Protein 2Z10 (pdb70)

Solvent-accessible surface area: 9721 Å² total

Nearest PDB structures (foldseek):
  2z10-assembly1_A  TM=1.005E+00  e=3.668E-41  Thermus thermophilus HB27
  2z0z-assembly1_A-2  TM=1.003E+00  e=3.000E-39  Thermus thermophilus HB8
  8gxk-assembly2_C  TM=8.302E-01  e=3.271E-17  Pseudomonas jinjuensis
  8gxj-assembly1_A  TM=8.390E-01  e=1.131E-16  Pseudomonas aeruginosa PAO1
  8gxf-assembly2_C  TM=8.325E-01  e=3.247E-16  Pseudomonas flexibilis

Radius of gyration: 15.82 Å; Cα contacts (8 Å, |Δi|>4): 324; chains: 1; bounding box: 31×37×40 Å

B-factor: mean 29.78, std 8.39, range [17.53, 63.1]

Sequence (187 aa):
MWAFPERFEGRHVRLEPLALAHLPAFLRHYDPEVYRFLSRAPVAPTEEALRAHLEGLLGEPGRVNWAILFGKEVAGRISVIAPEPEHAKLELGTMLFKPFWGSPANKEAKLLLRHAFEVLRAERVQFKVDLRNERSQRALEALGAVREGVLRKNRRLPDGAFRDDVVYSVLKEEWPGVKARLEARLY

Foldseek 3Di:
DDDDDQWADDPFKIKHFDDLVQLVLCLVFDDVVLPVWPAQGQPDSDSVSSSVVSVVQVPDPPKTKIFIGGPPGRFWMKIWAPQDLVQLETEIEITGGPVCVPPLRVLVVVSVVCCSCVPSVRFKYKYKTWPPCPVVVVVVVLLVWAFPAKAPQPDAHPVGDGTIITMTMAGSVRVVVSVVSSVVVPD

Structure (mmCIF, N/CA/C/O backbone):
data_2Z10
#
_entry.id   2Z10
#
_cell.length_a   71.401
_cell.length_b   71.401
_cell.length_c   99.255
_cell.angle_alpha   90.00
_cell.angle_beta   90.00
_cell.angle_gamma   120.00
#
_symmetry.space_group_name_H-M   'P 32 2 1'
#
loop_
_entity.id
_entity.type
_entity.pdbx_description
1 polymer 'Ribosomal-protein-alanine acetyltransferase'
2 water water
#
loop_
_atom_site.group_PDB
_atom_site.id
_atom_site.type_symbol
_atom_site.label_atom_id
_atom_site.label_alt_id
_atom_site.label_comp_id
_atom_site.label_asym_id
_atom_site.label_entity_id
_atom_site.label_seq_id
_atom_site.pdbx_PDB_ins_code
_atom_site.Cartn_x
_atom_site.Cartn_y
_atom_site.Cartn_z
_atom_site.occupancy
_atom_site.B_iso_or_equiv
_atom_site.auth_seq_id
_atom_site.auth_comp_id
_atom_site.auth_asym_id
_atom_site.auth_atom_id
_atom_site.pdbx_PDB_model_num
ATOM 1 N N . MET A 1 1 ? 0.320 54.326 29.832 1.00 28.45 1 MET A N 1
ATOM 2 C CA . MET A 1 1 ? -0.219 53.559 28.674 1.00 30.56 1 MET A CA 1
ATOM 3 C C . MET A 1 1 ? -0.978 52.297 29.145 1.00 28.99 1 MET A C 1
ATOM 4 O O . MET A 1 1 ? -0.677 51.724 30.213 1.00 26.86 1 MET A O 1
ATOM 9 N N . TRP A 1 2 ? -1.998 51.888 28.397 1.00 24.24 2 TRP A N 1
ATOM 10 C CA . TRP A 1 2 ? -2.690 50.654 28.744 1.00 24.91 2 TRP A CA 1
ATOM 11 C C . TRP A 1 2 ? -1.949 49.457 28.166 1.00 26.25 2 TRP A C 1
ATOM 12 O O . TRP A 1 2 ? -1.408 49.529 27.057 1.00 27.68 2 TRP A O 1
ATOM 23 N N . ALA A 1 3 ? -1.903 48.365 28.917 1.00 24.78 3 ALA A N 1
ATOM 24 C CA . ALA A 1 3 ? -1.286 47.146 28.419 1.00 24.98 3 ALA A CA 1
ATOM 25 C C . ALA A 1 3 ? -2.394 46.166 28.095 1.00 26.49 3 ALA A C 1
ATOM 26 O O . ALA A 1 3 ? -3.335 45.994 28.884 1.00 26.58 3 ALA A O 1
ATOM 28 N N . PHE A 1 4 ? -2.283 45.517 26.937 1.00 23.64 4 PHE A N 1
ATOM 29 C CA . PHE A 1 4 ? -3.252 44.502 26.538 1.00 23.79 4 PHE A CA 1
ATOM 30 C C . PHE A 1 4 ? -2.529 43.146 26.425 1.00 22.45 4 PHE A C 1
ATOM 31 O O . PHE A 1 4 ? -1.295 43.091 26.314 1.00 25.41 4 PHE A O 1
ATOM 39 N N . PRO A 1 5 ? -3.275 42.042 26.492 1.00 23.64 5 PRO A N 1
ATOM 40 C CA . PRO A 1 5 ? -2.649 40.725 26.361 1.00 24.29 5 PRO A CA 1
ATOM 41 C C . PRO A 1 5 ? -2.212 40.541 24.889 1.00 25.57 5 PRO A C 1
ATOM 42 O O . PRO A 1 5 ? -2.848 41.088 23.956 1.00 25.66 5 PRO A O 1
ATOM 46 N N . GLU A 1 6 ? -1.134 39.797 24.682 1.00 25.04 6 GLU A N 1
ATOM 47 C CA . GLU A 1 6 ? -0.730 39.492 23.298 1.00 25.52 6 GLU A CA 1
ATOM 48 C C . GLU A 1 6 ? -1.716 38.451 22.808 1.00 24.87 6 GLU A C 1
ATOM 49 O O . GLU A 1 6 ? -2.125 38.453 21.646 1.00 24.96 6 GLU A O 1
ATOM 55 N N . ARG A 1 7 ? -2.121 37.550 23.686 1.00 24.15 7 ARG A N 1
ATOM 56 C CA . ARG A 1 7 ? -3.036 36.506 23.262 1.00 24.91 7 ARG A CA 1
ATOM 57 C C . ARG A 1 7 ? -4.300 36.370 24.100 1.00 24.60 7 ARG A C 1
ATOM 58 O O . ARG A 1 7 ? -4.290 36.635 25.306 1.00 25.97 7 ARG A O 1
ATOM 66 N N . PHE A 1 8 ? -5.397 35.981 23.458 1.00 23.57 8 PHE A N 1
ATOM 67 C CA . PHE A 1 8 ? -6.645 35.719 24.148 1.00 25.51 8 PHE A CA 1
ATOM 68 C C . PHE A 1 8 ? -7.101 34.320 23.712 1.00 27.93 8 PHE A C 1
ATOM 69 O O . PHE A 1 8 ? -6.896 33.920 22.569 1.00 26.47 8 PHE A O 1
ATOM 77 N N . GLU A 1 9 ? -7.738 33.595 24.618 1.00 28.81 9 GLU A N 1
ATOM 78 C CA . GLU A 1 9 ? -8.259 32.277 24.290 1.00 31.91 9 GLU A CA 1
ATOM 79 C C . GLU A 1 9 ? -9.769 32.295 24.553 1.00 31.59 9 GLU A C 1
ATOM 80 O O . GLU A 1 9 ? -10.202 32.594 25.671 1.00 31.53 9 GLU A O 1
ATOM 86 N N . GLY A 1 10 ? -10.568 32.033 23.521 1.00 30.06 10 GLY A N 1
ATOM 87 C CA . GLY A 1 10 ? -12.008 31.992 23.671 1.00 30.27 10 GLY A CA 1
ATOM 88 C C . GLY A 1 10 ? -12.478 30.567 23.433 1.00 31.29 10 GLY A C 1
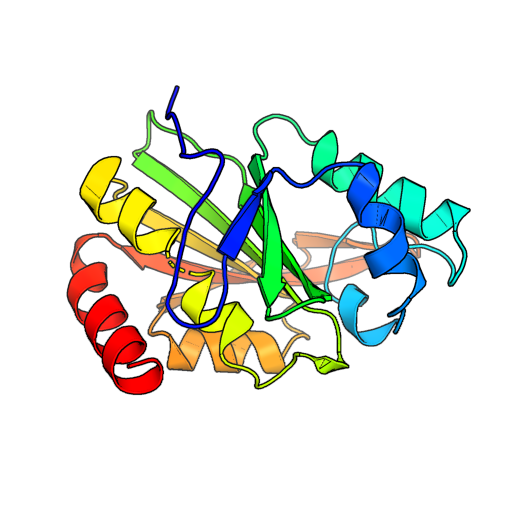ATOM 89 O O . GLY A 1 10 ? -11.650 29.660 23.282 1.00 30.16 10 GLY A O 1
ATOM 90 N N . ARG A 1 11 ? -13.783 30.343 23.390 1.00 31.55 11 ARG A N 1
ATOM 91 C CA . ARG A 1 11 ? -14.274 28.983 23.137 1.00 34.65 11 ARG A CA 1
ATOM 92 C C . ARG A 1 11 ? -14.254 28.679 21.637 1.00 34.76 11 ARG A C 1
ATOM 93 O O . ARG A 1 11 ? -14.032 27.537 21.218 1.00 34.68 11 ARG A O 1
ATOM 101 N N . HIS A 1 12 ? -14.445 29.709 20.820 1.00 32.51 12 HIS A N 1
ATOM 102 C CA . HIS A 1 12 ? -14.490 29.526 19.382 1.00 30.98 12 HIS A CA 1
ATOM 103 C C . HIS A 1 12 ? -13.239 30.049 18.673 1.00 30.99 12 HIS A C 1
ATOM 104 O O . HIS A 1 12 ? -12.833 29.510 17.636 1.00 30.74 12 HIS A O 1
ATOM 111 N N . VAL A 1 13 ? -12.649 31.115 19.203 1.00 28.19 13 VAL A N 1
ATOM 112 C CA . VAL A 1 13 ? -11.468 31.682 18.556 1.00 28.35 13 VAL A CA 1
ATOM 113 C C . VAL A 1 13 ? -10.346 31.930 19.532 1.00 28.12 13 VAL A C 1
ATOM 114 O O . VAL A 1 13 ? -10.529 31.866 20.747 1.00 28.58 13 VAL A O 1
ATOM 118 N N . ARG A 1 14 ? -9.160 32.180 18.995 1.00 27.06 14 ARG A N 1
ATOM 119 C CA . ARG A 1 14 ? -8.065 32.610 19.831 1.00 27.48 14 ARG A CA 1
ATOM 120 C C . ARG A 1 14 ? -7.498 33.831 19.096 1.00 26.84 14 ARG A C 1
ATOM 121 O O . ARG A 1 14 ? -7.619 33.951 17.861 1.00 26.09 14 ARG A O 1
ATOM 129 N N . LEU A 1 15 ? -6.946 34.763 19.860 1.00 24.22 15 LEU A N 1
ATOM 130 C CA . LEU A 1 15 ? -6.362 35.962 19.290 1.00 22.09 15 LEU A CA 1
ATOM 131 C C . LEU A 1 15 ? -4.854 35.956 19.531 1.00 22.85 15 LEU A C 1
ATOM 132 O O . LEU A 1 15 ? -4.391 35.513 20.581 1.00 22.76 15 LEU A O 1
ATOM 137 N N . GLU A 1 16 ? -4.090 36.447 18.554 1.00 22.83 16 GLU A N 1
ATOM 138 C CA . GLU A 1 16 ? -2.654 36.551 18.725 1.00 23.84 16 GLU A CA 1
ATOM 139 C C . GLU A 1 16 ? -2.277 37.863 18.004 1.00 22.53 16 GLU A C 1
ATOM 140 O O . GLU A 1 16 ? -3.032 38.363 17.155 1.00 23.07 16 GLU A O 1
ATOM 146 N N . PRO A 1 17 ? -1.123 38.464 18.334 1.00 22.09 17 PRO A N 1
ATOM 147 C CA . PRO A 1 17 ? -0.753 39.720 17.673 1.00 22.58 17 PRO A CA 1
ATOM 148 C C . PRO A 1 17 ? -0.705 39.641 16.163 1.00 22.47 17 PRO A C 1
ATOM 149 O O . PRO A 1 17 ? -0.105 38.703 15.611 1.00 23.16 17 PRO A O 1
ATOM 153 N N . LEU A 1 18 ? -1.333 40.594 15.498 1.00 21.27 18 LEU A N 1
ATOM 154 C CA . LEU A 1 18 ? -1.334 40.595 14.040 1.00 21.86 18 LEU A CA 1
ATOM 155 C C . LEU A 1 18 ? 0.095 40.892 13.581 1.00 22.32 18 LEU A C 1
ATOM 156 O O . LEU A 1 18 ? 0.808 41.755 14.186 1.00 21.53 18 LEU A O 1
ATOM 161 N N . ALA A 1 19 ? 0.508 40.220 12.503 1.00 22.44 19 ALA A N 1
ATOM 162 C CA . ALA A 1 19 ? 1.873 40.398 12.014 1.00 24.11 19 ALA A CA 1
ATOM 163 C C . ALA A 1 19 ? 1.963 40.171 10.527 1.00 25.41 19 ALA A C 1
ATOM 164 O O . ALA A 1 19 ? 1.006 39.712 9.916 1.00 23.19 19 ALA A O 1
ATOM 166 N N . LEU A 1 20 ? 3.116 40.505 9.950 1.00 26.43 20 LEU A N 1
ATOM 167 C CA . LEU A 1 20 ? 3.287 40.284 8.511 1.00 28.43 20 LEU A CA 1
ATOM 168 C C . LEU A 1 20 ? 3.135 38.824 8.181 1.00 28.07 20 LEU A C 1
ATOM 169 O O . LEU A 1 20 ? 2.756 38.465 7.053 1.00 29.38 20 LEU A O 1
ATOM 174 N N . ALA A 1 21 ? 3.421 37.961 9.146 1.00 27.88 21 ALA A N 1
ATOM 175 C CA . ALA A 1 21 ? 3.296 36.524 8.927 1.00 28.31 21 ALA A CA 1
ATOM 176 C C . ALA A 1 21 ? 1.874 36.112 8.617 1.00 28.09 21 ALA A C 1
ATOM 177 O O . ALA A 1 21 ? 1.628 34.981 8.176 1.00 27.03 21 ALA A O 1
ATOM 179 N N . HIS A 1 22 ? 0.924 37.003 8.897 1.00 26.17 22 HIS A N 1
ATOM 180 C CA . HIS A 1 22 ? -0.470 36.692 8.628 1.00 23.87 22 HIS A CA 1
ATOM 181 C C . HIS A 1 22 ? -0.894 37.044 7.216 1.00 23.94 22 HIS A C 1
ATOM 182 O O . HIS A 1 22 ? -2.016 36.719 6.811 1.00 22.68 22 HIS A O 1
ATOM 189 N N . LEU A 1 23 ? -0.019 37.701 6.468 1.00 22.84 23 LEU A N 1
ATOM 190 C CA . LEU A 1 23 ? -0.396 38.088 5.118 1.00 23.98 23 LEU A CA 1
ATOM 191 C C . LEU A 1 23 ? -1.004 36.972 4.245 1.00 23.48 23 LEU A C 1
ATOM 192 O O . LEU A 1 23 ? -1.965 37.200 3.521 1.00 22.28 23 LEU A O 1
ATOM 197 N N . PRO A 1 24 ? -0.447 35.752 4.294 1.00 24.31 24 PRO A N 1
ATOM 198 C CA . PRO A 1 24 ? -1.024 34.694 3.451 1.00 25.03 24 PRO A CA 1
ATOM 199 C C . PRO A 1 24 ? -2.520 34.517 3.621 1.00 24.74 24 PRO A C 1
ATOM 200 O O . PRO A 1 24 ? -3.231 34.174 2.678 1.00 23.83 24 PRO A O 1
ATOM 204 N N . ALA A 1 25 ? -3.009 34.674 4.859 1.00 24.15 25 ALA A N 1
ATOM 205 C CA . ALA A 1 25 ? -4.435 34.540 5.090 1.00 22.87 25 ALA A CA 1
ATOM 206 C C . ALA A 1 25 ? -5.191 35.620 4.321 1.00 22.76 25 ALA A C 1
ATOM 207 O O . ALA A 1 25 ? -6.302 35.386 3.812 1.00 24.74 25 ALA A O 1
ATOM 209 N N . PHE A 1 26 ? -4.612 36.821 4.260 1.00 21.48 26 PHE A N 1
ATOM 210 C CA . PHE A 1 26 ? -5.256 37.896 3.522 1.00 22.39 26 PHE A CA 1
ATOM 211 C C . PHE A 1 26 ? -5.240 37.597 2.021 1.00 23.56 26 PHE A C 1
ATOM 212 O O . PHE A 1 26 ? -6.163 37.941 1.307 1.00 23.52 26 PHE A O 1
ATOM 220 N N . LEU A 1 27 ? -4.180 36.957 1.555 1.00 23.73 27 LEU A N 1
ATOM 221 C CA . LEU A 1 27 ? -4.091 36.648 0.112 1.00 23.73 27 LEU A CA 1
ATOM 222 C C . LEU A 1 27 ? -4.998 35.464 -0.242 1.00 23.49 27 LEU A C 1
ATOM 223 O O . LEU A 1 27 ? -5.464 35.326 -1.382 1.00 24.48 27 LEU A O 1
ATOM 228 N N . ARG A 1 28 ? -5.274 34.598 0.731 1.00 22.36 28 ARG A N 1
ATOM 229 C CA . ARG A 1 28 ? -6.102 33.440 0.450 1.00 24.23 28 ARG A CA 1
ATOM 230 C C . ARG A 1 28 ? -7.593 33.733 0.421 1.00 25.20 28 ARG A C 1
ATOM 231 O O . ARG A 1 28 ? -8.375 32.979 -0.148 1.00 25.56 28 ARG A O 1
ATOM 239 N N . HIS A 1 29 ? -7.996 34.830 1.047 1.00 25.31 29 HIS A N 1
ATOM 240 C CA . HIS A 1 29 ? -9.402 35.167 1.089 1.00 26.47 29 HIS A CA 1
ATOM 241 C C . HIS A 1 29 ? -9.673 36.596 0.709 1.00 26.33 29 HIS A C 1
ATOM 242 O O . HIS A 1 29 ? -10.144 37.375 1.541 1.00 25.00 29 HIS A O 1
ATOM 249 N N . TYR A 1 30 ? -9.390 36.952 -0.538 1.00 26.16 30 TYR A N 1
ATOM 250 C CA . TYR A 1 30 ? -9.647 38.309 -0.957 1.00 27.73 30 TYR A CA 1
ATOM 251 C C . TYR A 1 30 ? -11.016 38.460 -1.581 1.00 27.92 30 TYR A C 1
ATOM 252 O O . TYR A 1 30 ? -11.403 37.682 -2.445 1.00 27.62 30 TYR A O 1
ATOM 261 N N . ASP A 1 31 ? -11.763 39.467 -1.146 1.00 27.45 31 ASP A N 1
ATOM 262 C CA . ASP A 1 31 ? -13.086 39.732 -1.697 1.00 27.15 31 ASP A CA 1
ATOM 263 C C . ASP A 1 31 ? -13.227 41.218 -1.466 1.00 28.38 31 ASP A C 1
ATOM 264 O O . ASP A 1 31 ? -13.148 41.674 -0.331 1.00 26.53 31 ASP A O 1
ATOM 269 N N . PRO A 1 32 ? -13.398 42.006 -2.526 1.00 28.67 32 PRO A N 1
ATOM 270 C CA . PRO A 1 32 ? -13.521 43.451 -2.329 1.00 29.11 32 PRO A CA 1
ATOM 271 C C . PRO A 1 32 ? -14.618 43.907 -1.371 1.00 29.51 32 PRO A C 1
ATOM 272 O O . PRO A 1 32 ? -14.499 44.962 -0.759 1.00 28.17 32 PRO A O 1
ATOM 276 N N . GLU A 1 33 ? -15.660 43.112 -1.218 1.00 28.83 33 GLU A N 1
ATOM 277 C CA . GLU A 1 33 ? -16.742 43.519 -0.336 1.00 30.98 33 GLU A CA 1
ATOM 278 C C . GLU A 1 33 ? -16.287 43.624 1.112 1.00 30.20 33 GLU A C 1
ATOM 279 O O . GLU A 1 33 ? -16.806 44.413 1.909 1.00 29.24 33 GLU A O 1
ATOM 285 N N . VAL A 1 34 ? -15.313 42.798 1.454 1.00 27.63 34 VAL A N 1
ATOM 286 C CA . VAL A 1 34 ? -14.762 42.762 2.796 1.00 26.15 34 VAL A CA 1
ATOM 287 C C . VAL A 1 34 ? -14.058 44.086 3.159 1.00 25.66 34 VAL A C 1
ATOM 288 O O . VAL A 1 34 ? -14.060 44.514 4.334 1.00 23.48 34 VAL A O 1
ATOM 292 N N . TYR A 1 35 ? -13.506 44.773 2.160 1.00 23.95 35 TYR A N 1
ATOM 293 C CA . TYR A 1 35 ? -12.770 46.011 2.419 1.00 25.03 35 TYR A CA 1
ATOM 294 C C . TYR A 1 35 ? -13.460 47.284 1.950 1.00 25.35 35 TYR A C 1
ATOM 295 O O . TYR A 1 35 ? -12.983 48.350 2.234 1.00 26.94 35 TYR A O 1
ATOM 304 N N . ARG A 1 36 ? -14.577 47.164 1.260 1.00 27.46 36 ARG A N 1
ATOM 305 C CA . ARG A 1 36 ? -15.210 48.349 0.671 1.00 30.12 36 ARG A CA 1
ATOM 306 C C . ARG A 1 36 ? -15.609 49.466 1.609 1.00 30.13 36 ARG A C 1
ATOM 307 O O . ARG A 1 36 ? -15.699 50.610 1.182 1.00 30.51 36 ARG A O 1
ATOM 315 N N . PHE A 1 37 ? -15.841 49.138 2.872 1.00 29.49 37 PHE A N 1
ATOM 316 C CA . PHE A 1 37 ? -16.250 50.131 3.863 1.00 30.14 37 PHE A CA 1
ATOM 317 C C . PHE A 1 37 ? -15.147 50.415 4.842 1.00 32.68 37 PHE A C 1
ATOM 318 O O . PHE A 1 37 ? -15.411 50.882 5.955 1.00 33.36 37 PHE A O 1
ATOM 326 N N . LEU A 1 38 ? -13.916 50.133 4.435 1.00 32.13 38 LEU A N 1
ATOM 327 C CA . LEU A 1 38 ? -12.777 50.413 5.286 1.00 36.04 38 LEU A CA 1
ATOM 328 C C . LEU A 1 38 ? -11.887 51.399 4.571 1.00 36.17 38 LEU A C 1
ATOM 329 O O . LEU A 1 38 ? -11.820 51.455 3.336 1.00 36.75 38 LEU A O 1
ATOM 334 N N . SER A 1 39 ? -11.191 52.190 5.363 1.00 38.27 39 SER A N 1
ATOM 335 C CA . SER A 1 39 ? -10.310 53.182 4.792 1.00 39.07 39 SER A CA 1
ATOM 336 C C . SER A 1 39 ? -9.074 52.429 4.328 1.00 37.53 39 SER A C 1
ATOM 337 O O . SER A 1 39 ? -8.791 51.309 4.792 1.00 37.41 39 SER A O 1
ATOM 340 N N . ARG A 1 40 ? -8.358 53.036 3.396 1.00 34.49 40 ARG A N 1
ATOM 341 C CA . ARG A 1 40 ? -7.146 52.443 2.877 1.00 34.48 40 ARG A CA 1
ATOM 342 C C . ARG A 1 40 ? -7.350 51.013 2.441 1.00 31.83 40 ARG A C 1
ATOM 343 O O . ARG A 1 40 ? -6.543 50.143 2.742 1.00 30.90 40 ARG A O 1
ATOM 351 N N . ALA A 1 41 ? -8.429 50.775 1.717 1.00 30.78 41 ALA A N 1
ATOM 352 C CA . ALA A 1 41 ? -8.710 49.449 1.228 1.00 29.79 41 ALA A CA 1
ATOM 353 C C . ALA A 1 41 ? -7.653 49.057 0.221 1.00 30.97 41 ALA A C 1
ATOM 354 O O . ALA A 1 41 ? -7.076 49.913 -0.451 1.00 29.48 41 ALA A O 1
ATOM 356 N N . PRO A 1 42 ? -7.381 47.749 0.102 1.00 30.04 42 PRO A N 1
ATOM 357 C CA . PRO A 1 42 ? -6.384 47.278 -0.866 1.00 30.69 42 PRO A CA 1
ATOM 358 C C . PRO A 1 42 ? -6.822 47.862 -2.199 1.00 31.29 42 PRO A C 1
ATOM 359 O O . PRO A 1 42 ? -7.986 47.752 -2.576 1.00 31.29 42 PRO A O 1
ATOM 363 N N . VAL A 1 43 ? -5.893 48.478 -2.913 1.00 33.72 43 VAL A N 1
ATOM 364 C CA . VAL A 1 43 ? -6.218 49.105 -4.184 1.00 34.53 43 VAL A CA 1
ATOM 365 C C . VAL A 1 43 ? -6.353 48.134 -5.357 1.00 35.23 43 VAL A C 1
ATOM 366 O O . VAL A 1 43 ? -6.782 48.534 -6.446 1.00 35.13 43 VAL A O 1
ATOM 370 N N . ALA A 1 44 ? -5.999 46.872 -5.141 1.00 34.07 44 ALA A N 1
ATOM 371 C CA . ALA A 1 44 ? -6.067 45.861 -6.197 1.00 33.47 44 ALA A CA 1
ATOM 372 C C . ALA A 1 44 ? -6.050 44.473 -5.559 1.00 32.95 44 ALA A C 1
ATOM 373 O O . ALA A 1 44 ? -5.561 44.315 -4.436 1.00 32.56 44 ALA A O 1
ATOM 375 N N . PRO A 1 45 ? -6.568 43.450 -6.256 1.00 32.13 45 PRO A N 1
ATOM 376 C CA . PRO A 1 45 ? -6.605 42.071 -5.735 1.00 32.18 45 PRO A CA 1
ATOM 377 C C . PRO A 1 45 ? -5.238 41.389 -5.883 1.00 30.53 45 PRO A C 1
ATOM 378 O O . PRO A 1 45 ? -5.121 40.275 -6.405 1.00 31.04 45 PRO A O 1
ATOM 382 N N . THR A 1 46 ? -4.211 42.040 -5.355 1.00 28.26 46 THR A N 1
ATOM 383 C CA . THR A 1 46 ? -2.844 41.592 -5.507 1.00 26.19 46 THR A CA 1
ATOM 384 C C . THR A 1 46 ? -2.098 41.505 -4.204 1.00 26.43 46 THR A C 1
ATOM 385 O O . THR A 1 46 ? -2.505 42.110 -3.213 1.00 26.00 46 THR A O 1
ATOM 389 N N . GLU A 1 47 ? -0.997 40.774 -4.197 1.00 25.08 47 GLU A N 1
ATOM 390 C CA . GLU A 1 47 ? -0.230 40.672 -2.972 1.00 25.83 47 GLU A CA 1
ATOM 391 C C . GLU A 1 47 ? 0.311 42.031 -2.559 1.00 26.20 47 GLU A C 1
ATOM 392 O O . GLU A 1 47 ? 0.330 42.383 -1.375 1.00 24.48 47 GLU A O 1
ATOM 398 N N . GLU A 1 48 ? 0.762 42.812 -3.541 1.00 25.24 48 GLU A N 1
ATOM 399 C CA . GLU A 1 48 ? 1.315 44.106 -3.179 1.00 25.49 48 GLU A CA 1
ATOM 400 C C . GLU A 1 48 ? 0.303 45.010 -2.494 1.00 25.31 48 GLU A C 1
ATOM 401 O O . GLU A 1 48 ? 0.639 45.676 -1.495 1.00 27.12 48 GLU A O 1
ATOM 407 N N . ALA A 1 49 ? -0.917 45.031 -3.017 1.00 24.83 49 ALA A N 1
ATOM 408 C CA . ALA A 1 49 ? -1.967 45.893 -2.483 1.00 25.81 49 ALA A CA 1
ATOM 409 C C . ALA A 1 49 ? -2.400 45.427 -1.100 1.00 25.84 49 ALA A C 1
ATOM 410 O O . ALA A 1 49 ? -2.654 46.249 -0.213 1.00 25.01 49 ALA A O 1
ATOM 412 N N . LEU A 1 50 ? -2.471 44.117 -0.914 1.00 25.07 50 LEU A N 1
ATOM 413 C CA . LEU A 1 50 ? -2.866 43.569 0.386 1.00 24.78 50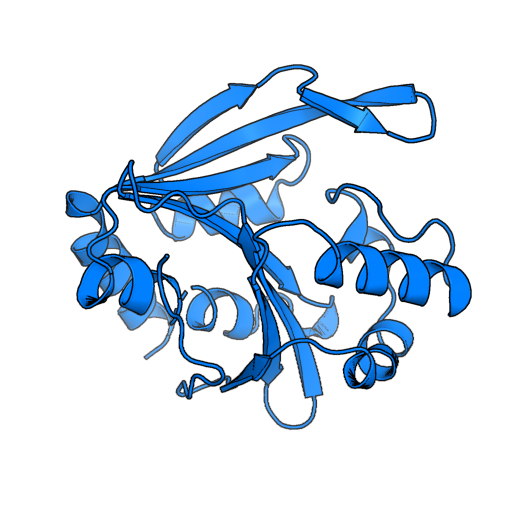 LEU A CA 1
ATOM 414 C C . LEU A 1 50 ? -1.730 43.767 1.383 1.00 26.73 50 LEU A C 1
ATOM 415 O O . LEU A 1 50 ? -1.978 44.083 2.555 1.00 25.28 50 LEU A O 1
ATOM 420 N N . ARG A 1 51 ? -0.483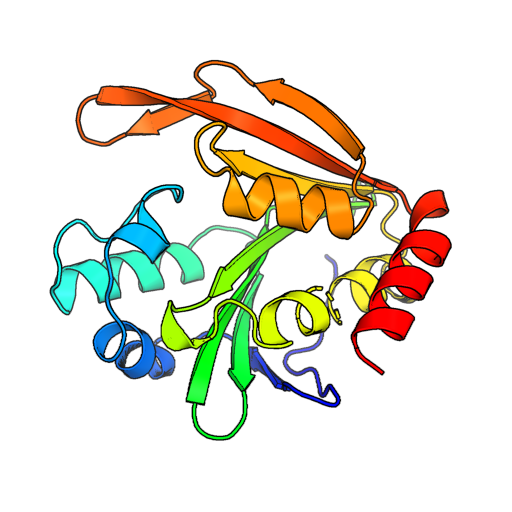 43.602 0.946 1.00 25.41 51 ARG A N 1
ATOM 421 C CA . ARG A 1 51 ? 0.644 43.841 1.855 1.00 26.92 51 ARG A CA 1
ATOM 422 C C . ARG A 1 51 ? 0.571 45.310 2.349 1.00 26.94 51 ARG A C 1
ATOM 423 O O . ARG A 1 51 ? 0.719 45.607 3.564 1.00 26.82 51 ARG A O 1
ATOM 431 N N . ALA A 1 52 ? 0.328 46.232 1.417 1.00 27.07 52 ALA A N 1
ATOM 432 C CA . ALA A 1 52 ? 0.262 47.654 1.788 1.00 27.84 52 ALA A CA 1
ATOM 433 C C . ALA A 1 52 ? -0.844 47.868 2.824 1.00 27.49 52 ALA A C 1
ATOM 434 O O . ALA A 1 52 ? -0.637 48.568 3.814 1.00 27.08 52 ALA A O 1
ATOM 436 N N . HIS A 1 53 ? -2.003 47.273 2.589 1.00 24.23 53 HIS A N 1
ATOM 437 C CA . HIS A 1 53 ? -3.102 47.402 3.554 1.00 26.00 53 HIS A CA 1
ATOM 438 C C . HIS A 1 53 ? -2.698 46.872 4.923 1.00 25.30 53 HIS A C 1
ATOM 439 O O . HIS A 1 53 ? -2.898 47.553 5.945 1.00 25.88 53 HIS A O 1
ATOM 446 N N . LEU A 1 54 ? -2.126 45.671 4.975 1.00 25.47 54 LEU A N 1
ATOM 447 C CA . LEU A 1 54 ? -1.724 45.096 6.272 1.00 24.89 54 LEU A CA 1
ATOM 448 C C . LEU A 1 54 ? -0.624 45.947 6.918 1.00 26.92 54 LEU A C 1
ATOM 449 O O . LEU A 1 54 ? -0.655 46.194 8.120 1.00 25.96 54 LEU A O 1
ATOM 454 N N . GLU A 1 55 ? 0.363 46.391 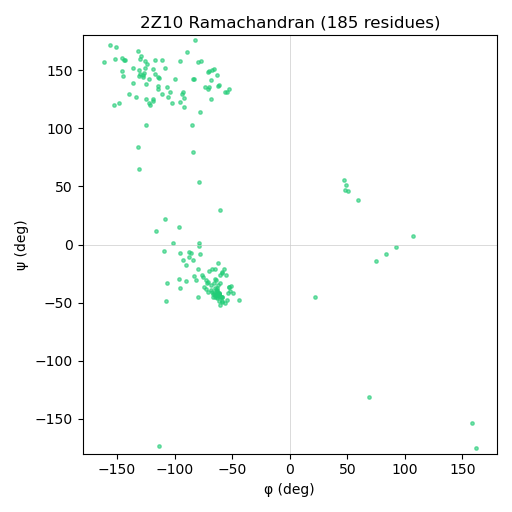6.140 1.00 24.95 55 GLU A N 1
ATOM 455 C CA . GLU A 1 55 ? 1.401 47.242 6.735 1.00 28.22 55 GLU A CA 1
ATOM 456 C C . GLU A 1 55 ? 0.770 48.525 7.308 1.00 27.73 55 GLU A C 1
ATOM 457 O O . GLU A 1 55 ? 1.240 49.055 8.326 1.00 27.95 55 GLU A O 1
ATOM 463 N N . GLY A 1 56 ? -0.288 49.003 6.656 1.00 26.58 56 GLY A N 1
ATOM 464 C CA . GLY A 1 56 ? -0.970 50.195 7.127 1.00 26.56 56 GLY A CA 1
ATOM 465 C C . GLY A 1 56 ? -1.577 49.939 8.504 1.00 27.09 56 GLY A C 1
ATOM 466 O O . GLY A 1 56 ? -1.476 50.766 9.419 1.00 25.40 56 GLY A O 1
ATOM 467 N N . LEU A 1 57 ? -2.220 48.791 8.661 1.00 24.78 57 LEU A N 1
ATOM 468 C CA . LEU A 1 57 ? -2.803 48.484 9.964 1.00 24.33 57 LEU A CA 1
ATOM 469 C C . LEU A 1 57 ? -1.730 48.426 11.044 1.00 25.83 57 LEU A C 1
ATOM 470 O O . LEU A 1 57 ? -1.905 48.958 12.146 1.00 24.26 57 LEU A O 1
ATOM 475 N N . LEU A 1 58 ? -0.623 47.755 10.739 1.00 24.32 58 LEU A N 1
ATOM 476 C CA . LEU A 1 58 ? 0.430 47.589 11.726 1.00 26.63 58 LEU A CA 1
ATOM 477 C C . LEU A 1 58 ? 1.179 48.872 12.042 1.00 28.05 58 LEU A C 1
ATOM 478 O O . LEU A 1 58 ? 1.777 48.985 13.116 1.00 29.34 58 LEU A O 1
ATOM 483 N N . GLY A 1 59 ? 1.143 49.824 11.127 1.00 28.42 59 GLY A N 1
ATOM 484 C CA . GLY A 1 59 ? 1.889 51.055 11.329 1.00 29.63 59 GLY A CA 1
ATOM 485 C C . GLY A 1 59 ? 1.179 52.252 11.915 1.00 29.73 59 GLY A C 1
ATOM 486 O O . GLY A 1 59 ? 1.816 53.258 12.221 1.00 29.17 59 GLY A O 1
ATOM 487 N N . GLU A 1 60 ? -0.129 52.163 12.085 1.00 27.38 60 GLU A N 1
ATOM 488 C CA . GLU A 1 60 ? -0.889 53.277 12.612 1.00 28.13 60 GLU A CA 1
ATOM 489 C C . GLU A 1 60 ? -0.506 53.483 14.073 1.00 27.83 60 GLU A C 1
ATOM 490 O O . GLU A 1 60 ? -0.576 52.571 14.902 1.00 26.16 60 GLU A O 1
ATOM 496 N N . PRO A 1 61 ? -0.080 54.703 14.408 1.00 28.81 61 PRO A N 1
ATOM 497 C CA . PRO A 1 61 ? 0.326 55.032 15.771 1.00 28.34 61 PRO A CA 1
ATOM 498 C C . PRO A 1 61 ? -0.747 54.672 16.781 1.00 25.85 61 PRO A C 1
ATOM 499 O O . PRO A 1 61 ? -1.920 54.998 16.581 1.00 26.97 61 PRO A O 1
ATOM 503 N N . GLY A 1 62 ? -0.311 54.039 17.855 1.00 26.46 62 GLY A N 1
ATOM 504 C CA . GLY A 1 62 ? -1.214 53.662 18.928 1.00 26.28 62 GLY A CA 1
ATOM 505 C C . GLY A 1 62 ? -2.126 52.469 18.660 1.00 26.08 62 GLY A C 1
ATOM 506 O O . GLY A 1 62 ? -2.715 51.927 19.599 1.00 25.47 62 GLY A O 1
ATOM 507 N N . ARG A 1 63 ? -2.238 52.046 17.407 1.00 23.94 63 ARG A N 1
ATOM 508 C CA . ARG A 1 63 ? -3.133 50.911 17.092 1.00 22.40 63 ARG A CA 1
ATOM 509 C C . ARG A 1 63 ? -2.571 49.549 17.551 1.00 23.85 63 ARG A C 1
ATOM 510 O O . ARG A 1 63 ? -1.379 49.271 17.403 1.00 24.89 63 ARG A O 1
ATOM 518 N N . VAL A 1 64 ? -3.411 48.716 18.162 1.00 20.62 64 VAL A N 1
ATOM 519 C CA . VAL A 1 64 ? -2.991 47.402 18.610 1.00 20.47 64 VAL A CA 1
ATOM 520 C C . VAL A 1 64 ? -3.879 46.437 17.823 1.00 21.18 64 VAL A C 1
ATOM 521 O O . VAL A 1 64 ? -5.105 46.556 17.866 1.00 20.12 64 VAL A O 1
ATOM 525 N N . ASN A 1 65 ? -3.259 45.492 17.117 1.00 21.26 65 ASN A N 1
ATOM 526 C CA . ASN A 1 65 ? -4.021 44.578 16.245 1.00 20.72 65 ASN A CA 1
ATOM 527 C C . ASN A 1 65 ? -3.821 43.113 16.583 1.00 21.09 65 ASN A C 1
ATOM 528 O O . ASN A 1 65 ? -2.708 42.684 16.951 1.00 20.47 65 ASN A O 1
ATOM 533 N N . TRP A 1 66 ? -4.889 42.339 16.473 1.00 18.85 66 TRP A N 1
ATOM 534 C CA . TRP A 1 66 ? -4.759 40.901 16.687 1.00 19.27 66 TRP A CA 1
ATOM 535 C C . TRP A 1 66 ? -5.356 40.162 15.504 1.00 18.99 66 TRP A C 1
ATOM 536 O O . TRP A 1 66 ? -6.374 40.576 14.917 1.00 20.82 66 TRP A O 1
ATOM 547 N N . ALA A 1 67 ? -4.734 39.051 15.167 1.00 18.31 67 ALA A N 1
ATOM 548 C CA . ALA A 1 67 ? -5.339 38.147 14.186 1.00 19.42 67 ALA A CA 1
ATOM 549 C C . ALA A 1 67 ? -6.325 37.293 14.987 1.00 20.17 67 ALA A C 1
ATOM 550 O O . ALA A 1 67 ? -6.055 36.928 16.122 1.00 21.17 67 ALA A O 1
ATOM 552 N N . ILE A 1 68 ? -7.470 36.983 14.384 1.00 21.07 68 ILE A N 1
ATOM 553 C CA . ILE A 1 68 ? -8.512 36.151 14.993 1.00 20.64 68 ILE A CA 1
ATOM 554 C C . ILE A 1 68 ? -8.332 34.789 14.333 1.00 23.26 68 ILE A C 1
ATOM 555 O O . ILE A 1 68 ? -8.407 34.680 13.102 1.00 21.77 68 ILE A O 1
ATOM 560 N N . LEU A 1 69 ? -8.090 33.765 15.160 1.00 24.86 69 LEU A N 1
ATOM 561 C CA . LEU A 1 69 ? -7.886 32.410 14.657 1.00 26.28 69 LEU A CA 1
ATOM 562 C C . LEU A 1 69 ? -9.131 31.630 14.977 1.00 29.36 69 LEU A C 1
ATOM 563 O O . LEU A 1 69 ? -9.577 31.575 16.142 1.00 28.00 69 LEU A O 1
ATOM 568 N N . PHE A 1 70 ? -9.689 31.015 13.941 1.00 32.18 70 PHE A N 1
ATOM 569 C CA . PHE A 1 70 ? -10.920 30.265 14.066 1.00 35.12 70 PHE A CA 1
ATOM 570 C C . PHE A 1 70 ? -10.540 28.913 13.517 1.00 36.80 70 PHE A C 1
ATOM 571 O O . PHE A 1 70 ? -10.414 28.752 12.302 1.00 36.15 70 PHE A O 1
ATOM 579 N N . GLY A 1 71 ? -10.325 27.950 14.403 1.00 39.88 71 GLY A N 1
ATOM 580 C CA . GLY A 1 71 ? -9.913 26.637 13.937 1.00 43.06 71 GLY A CA 1
ATOM 581 C C . GLY A 1 71 ? -8.502 26.736 13.387 1.00 44.48 71 GLY A C 1
ATOM 582 O O . GLY A 1 71 ? -7.634 27.317 14.029 1.00 46.07 71 GLY A O 1
ATOM 583 N N . LYS A 1 72 ? -8.273 26.204 12.189 1.00 46.33 72 LYS A N 1
ATOM 584 C CA . LYS A 1 72 ? -6.943 26.237 11.581 1.00 47.20 72 LYS A CA 1
ATOM 585 C C . LYS A 1 72 ? -6.776 27.417 10.610 1.00 45.82 72 LYS A C 1
ATOM 586 O O . LYS A 1 72 ? -5.831 27.473 9.803 1.00 46.62 72 LYS A O 1
ATOM 592 N N . GLU A 1 73 ? -7.684 28.375 10.699 1.00 41.78 73 GLU A N 1
ATOM 593 C CA . GLU A 1 73 ? -7.636 29.489 9.785 1.00 38.56 73 GLU A CA 1
ATOM 594 C C . GLU A 1 73 ? -7.570 30.806 10.507 1.00 34.09 73 GLU A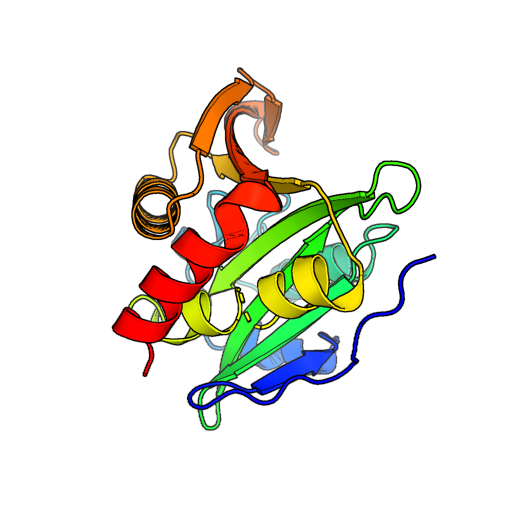 C 1
ATOM 595 O O . GLU A 1 73 ? -8.020 30.928 11.637 1.00 31.78 73 GLU A O 1
ATOM 601 N N . VAL A 1 74 ? -7.033 31.790 9.810 1.00 30.16 74 VAL A N 1
ATOM 602 C CA . VAL A 1 74 ? -7.022 33.163 10.319 1.00 25.99 74 VAL A CA 1
ATOM 603 C C . VAL A 1 74 ? -8.332 33.690 9.712 1.00 25.97 74 VAL A C 1
ATOM 604 O O . VAL A 1 74 ? -8.494 33.707 8.474 1.00 25.91 74 VAL A O 1
ATOM 608 N N . ALA A 1 75 ? -9.276 34.079 10.568 1.00 23.02 75 ALA A N 1
ATOM 609 C CA . ALA A 1 75 ? -10.585 34.532 10.127 1.00 22.42 75 ALA A CA 1
ATOM 610 C C . ALA A 1 75 ? -10.660 36.018 9.875 1.00 22.08 75 ALA A C 1
ATOM 611 O O . ALA A 1 75 ? -11.592 36.490 9.230 1.00 22.58 75 ALA A O 1
ATOM 613 N N . GLY A 1 76 ? -9.700 36.759 10.410 1.00 20.69 76 GLY A N 1
ATOM 614 C CA . GLY A 1 76 ? -9.736 38.193 10.223 1.00 19.77 76 GLY A CA 1
ATOM 615 C C . GLY A 1 76 ? -8.914 38.871 11.298 1.00 20.36 76 GLY A C 1
ATOM 616 O O . GLY A 1 76 ? -7.981 38.279 11.822 1.00 21.01 76 GLY A O 1
ATOM 617 N N . ARG A 1 77 ? -9.254 40.118 11.622 1.00 19.13 77 ARG A N 1
ATOM 618 C CA . ARG A 1 77 ? -8.512 40.834 12.637 1.00 19.76 77 ARG A CA 1
ATOM 619 C C . ARG A 1 77 ? -9.423 41.719 13.460 1.00 18.79 77 ARG A C 1
ATOM 620 O O . ARG A 1 77 ? -10.516 42.052 13.039 1.00 20.21 77 ARG A O 1
ATOM 628 N N . ILE A 1 78 ? -8.947 42.060 14.657 1.00 19.75 78 ILE A N 1
ATOM 629 C CA . ILE A 1 78 ? -9.668 42.988 15.525 1.00 18.90 78 ILE A CA 1
ATOM 630 C C . ILE A 1 78 ? -8.609 44.009 15.976 1.00 20.07 78 ILE A C 1
ATOM 631 O O . ILE A 1 78 ? -7.422 43.678 16.143 1.00 19.49 78 ILE A O 1
ATOM 636 N N . SER A 1 79 ? -9.026 45.256 16.129 1.00 19.97 79 SER A N 1
ATOM 637 C CA . SER A 1 79 ? -8.092 46.325 16.458 1.00 19.17 79 SER A CA 1
ATOM 638 C C . SER A 1 79 ? -8.569 47.264 17.518 1.00 19.80 79 SER A C 1
ATOM 639 O O . SER A 1 79 ? -9.740 47.659 17.483 1.00 20.12 79 SER A O 1
ATOM 642 N N . VAL A 1 80 ? -7.636 47.641 18.405 1.00 19.73 80 VAL A N 1
ATOM 643 C CA . VAL A 1 80 ? -7.885 48.690 19.386 1.00 19.18 80 VAL A CA 1
ATOM 644 C C . VAL A 1 80 ? -7.299 49.883 18.658 1.00 20.65 80 VAL A C 1
ATOM 645 O O . VAL A 1 80 ? -6.133 49.867 18.279 1.00 21.98 80 VAL A O 1
ATOM 649 N N . ILE A 1 81 ? -8.133 50.900 18.456 1.00 19.65 81 ILE A N 1
ATOM 650 C CA . ILE A 1 81 ? -7.763 52.101 17.711 1.00 20.38 81 ILE A CA 1
ATOM 651 C C . ILE A 1 81 ? -7.761 53.319 18.615 1.00 23.17 81 ILE A C 1
ATOM 652 O O . ILE A 1 81 ? -8.672 53.519 19.434 1.00 21.65 81 ILE A O 1
ATOM 657 N N . ALA A 1 82 ? -6.699 54.114 18.499 1.00 22.21 82 ALA A N 1
ATOM 658 C CA . ALA A 1 82 ? -6.634 55.357 19.273 1.00 23.47 82 ALA A CA 1
ATOM 659 C C . ALA A 1 82 ? -6.992 55.223 20.756 1.00 23.16 82 ALA A C 1
ATOM 660 O O . ALA A 1 82 ? -7.879 55.922 21.270 1.00 24.75 82 ALA A O 1
ATOM 662 N N . PRO A 1 83 ? -6.316 54.338 21.468 1.00 23.53 83 PRO A N 1
ATOM 663 C CA . PRO A 1 83 ? -6.635 54.198 22.893 1.00 23.67 83 PRO A CA 1
ATOM 664 C C . PRO A 1 83 ? -6.160 55.454 23.627 1.00 25.41 83 PRO A C 1
ATOM 665 O O . PRO A 1 83 ? -5.047 55.955 23.377 1.00 23.51 83 PRO A O 1
ATOM 669 N N . GLU A 1 84 ? -7.003 55.979 24.508 1.00 24.18 84 GLU A N 1
ATOM 670 C CA . GLU A 1 84 ? -6.664 57.190 25.245 1.00 26.32 84 GLU A CA 1
ATOM 671 C C . GLU A 1 84 ? -6.955 56.971 26.711 1.00 25.89 84 GLU A C 1
ATOM 672 O O . GLU A 1 84 ? -8.038 57.320 27.191 1.00 25.78 84 GLU A O 1
ATOM 678 N N . PRO A 1 85 ? -6.007 56.366 27.427 1.00 27.69 85 PRO A N 1
ATOM 679 C CA . PRO A 1 85 ? -6.116 56.071 28.852 1.00 27.76 85 PRO A CA 1
ATOM 680 C C . PRO A 1 85 ? -6.521 57.282 29.653 1.00 29.28 85 PRO A C 1
ATOM 681 O O . PRO A 1 85 ? -7.243 57.151 30.640 1.00 26.56 85 PRO A O 1
ATOM 685 N N . GLU A 1 86 ? -6.048 58.459 29.245 1.00 29.96 86 GLU A N 1
ATOM 686 C CA . GLU A 1 86 ? -6.376 59.672 29.995 1.00 33.27 86 GLU A CA 1
ATOM 687 C C . GLU A 1 86 ? -7.856 60.003 29.966 1.00 30.93 86 GLU A C 1
ATOM 688 O O . GLU A 1 86 ? -8.365 60.695 30.853 1.00 32.24 86 GLU A O 1
ATOM 694 N N . HIS A 1 87 ? -8.564 59.481 28.977 1.00 26.74 87 HIS A N 1
ATOM 695 C CA . HIS A 1 87 ? -9.988 59.737 28.891 1.00 25.92 87 HIS A CA 1
ATOM 696 C C . HIS A 1 87 ? -10.759 58.420 29.057 1.00 23.14 87 HIS A C 1
ATOM 697 O O . HIS A 1 87 ? -11.966 58.367 28.846 1.00 22.80 87 HIS A O 1
ATOM 704 N N . ALA A 1 88 ? -10.043 57.381 29.471 1.00 22.24 88 ALA A N 1
ATOM 705 C CA . ALA A 1 88 ? -10.615 56.046 29.674 1.00 21.08 88 ALA A CA 1
ATOM 706 C C . ALA A 1 88 ? -11.457 55.627 28.483 1.00 19.63 88 ALA A C 1
ATOM 707 O O . ALA A 1 88 ? -12.558 55.139 28.652 1.00 20.70 88 ALA A O 1
ATOM 709 N N . LYS A 1 89 ? -10.928 55.800 27.276 1.00 19.94 89 LYS A N 1
ATOM 710 C CA . LYS A 1 89 ? -11.709 55.379 26.119 1.00 19.35 89 LYS A CA 1
ATOM 711 C C . LYS A 1 89 ? -10.842 54.837 25.002 1.00 20.50 89 LYS A C 1
ATOM 712 O O . LYS A 1 89 ? -9.626 55.072 24.964 1.00 20.37 89 LYS A O 1
ATOM 718 N N . LEU A 1 90 ? -11.481 54.082 24.116 1.00 18.83 90 LEU A N 1
ATOM 719 C CA . LEU A 1 90 ? -10.789 53.569 22.941 1.00 19.85 90 LEU A CA 1
ATOM 720 C C . LEU A 1 90 ? -11.812 53.281 21.873 1.00 19.37 90 LEU A C 1
ATOM 721 O O . LEU A 1 90 ? -13.035 53.379 22.115 1.00 18.98 90 LEU A O 1
ATOM 726 N N . GLU A 1 91 ? -11.333 52.958 20.671 1.00 19.75 91 GLU A N 1
ATOM 727 C CA . GLU A 1 91 ? -12.228 52.583 19.570 1.00 19.76 91 GLU A CA 1
ATOM 728 C C . GLU A 1 91 ? -11.888 51.132 19.224 1.00 20.18 91 GLU A C 1
ATOM 729 O O . GLU A 1 91 ? -10.735 50.719 19.361 1.00 19.30 91 GLU A O 1
ATOM 735 N N . LEU A 1 92 ? -12.887 50.354 18.814 1.00 20.40 92 LEU A N 1
ATOM 736 C CA . LEU A 1 92 ? -12.638 48.951 18.482 1.00 20.65 92 LEU A CA 1
ATOM 737 C C . LEU A 1 92 ? -13.145 48.729 17.066 1.00 21.87 92 LEU A C 1
ATOM 738 O O . LEU A 1 92 ? -14.181 49.262 16.693 1.00 23.09 92 LEU A O 1
ATOM 743 N N . GLY A 1 93 ? -12.406 47.984 16.244 1.00 21.83 93 GLY A N 1
ATOM 744 C CA . GLY A 1 93 ? -12.891 47.741 14.895 1.00 22.19 93 GLY A CA 1
ATOM 745 C C . GLY A 1 93 ? -12.485 46.339 14.483 1.00 22.90 93 GLY A C 1
ATOM 746 O O . GLY A 1 93 ? -11.397 45.871 14.847 1.00 21.02 93 GLY A O 1
ATOM 747 N N . THR A 1 94 ? -13.334 45.672 13.713 1.00 21.89 94 THR A N 1
ATOM 748 C CA . THR A 1 94 ? -13.004 44.313 13.277 1.00 23.50 94 THR A CA 1
ATOM 749 C C . THR A 1 94 ? -13.208 44.208 11.777 1.00 22.60 94 THR A C 1
ATOM 750 O O . THR A 1 94 ? -13.887 45.062 11.159 1.00 23.39 94 THR A O 1
ATOM 754 N N . MET A 1 95 ? -12.556 43.196 11.196 1.00 21.99 95 MET A N 1
ATOM 755 C CA . MET A 1 95 ? -12.751 42.862 9.791 1.00 22.18 95 MET A CA 1
ATOM 756 C C . MET A 1 95 ? -12.560 41.355 9.672 1.00 22.21 95 MET A C 1
ATOM 757 O O . MET A 1 95 ? -11.516 40.799 10.054 1.00 21.93 95 MET A O 1
ATOM 762 N N . LEU A 1 96 ? -13.599 40.687 9.182 1.00 22.32 96 LEU A N 1
ATOM 763 C CA . LEU A 1 96 ? -13.542 39.239 9.016 1.00 22.71 96 LEU A CA 1
ATOM 764 C C . LEU A 1 96 ? -13.600 38.932 7.527 1.00 23.10 96 LEU A C 1
ATOM 765 O O . LEU A 1 96 ? -14.270 39.639 6.752 1.00 21.90 96 LEU A O 1
ATOM 770 N N . PHE A 1 97 ? -12.874 37.898 7.129 1.00 22.64 97 PHE A N 1
ATOM 771 C CA . PHE A 1 97 ? -12.905 37.472 5.721 1.00 23.56 97 PHE A CA 1
ATOM 772 C C . PHE A 1 97 ? -14.294 36.854 5.462 1.00 25.04 97 PHE A C 1
ATOM 773 O O . PHE A 1 97 ? -14.917 36.267 6.364 1.00 24.50 97 PHE A O 1
ATOM 781 N N . LYS A 1 98 ? -14.752 36.986 4.219 1.00 24.71 98 LYS A N 1
ATOM 782 C CA . LYS A 1 98 ? -16.066 36.522 3.835 1.00 28.69 98 LYS A CA 1
ATOM 783 C C . LYS A 1 98 ? -16.517 35.142 4.317 1.00 28.72 98 LYS A C 1
ATOM 784 O O . LYS A 1 98 ? -17.619 34.992 4.832 1.00 28.59 98 LYS A O 1
ATOM 790 N N . PRO A 1 99 ? -15.675 34.120 4.177 1.00 28.71 99 PRO A N 1
ATOM 791 C CA . PRO A 1 99 ? -16.072 32.775 4.619 1.00 29.27 99 PRO A CA 1
ATOM 792 C C . PRO A 1 99 ? -16.466 32.653 6.087 1.00 29.75 99 PRO A C 1
ATOM 793 O O . PRO A 1 99 ? -17.148 31.703 6.485 1.00 28.49 99 PRO A O 1
ATOM 797 N N . PHE A 1 100 ? -16.016 33.603 6.896 1.00 27.42 100 PHE A N 1
ATOM 798 C CA . PHE A 1 100 ? -16.256 33.525 8.309 1.00 27.71 100 PHE A CA 1
ATOM 799 C C . PHE A 1 100 ? -17.393 34.419 8.782 1.00 27.64 100 PHE A C 1
ATOM 800 O O . PHE A 1 100 ? -17.688 34.479 9.976 1.00 28.87 100 PHE A O 1
ATOM 808 N N . TRP A 1 101 ? -18.023 35.129 7.853 1.00 27.83 101 TRP A N 1
ATOM 809 C CA . TRP A 1 101 ? -19.138 35.992 8.214 1.00 30.05 101 TRP A CA 1
ATOM 810 C C . TRP A 1 101 ? -20.230 35.101 8.785 1.00 32.39 101 TRP A C 1
ATOM 811 O O . TRP A 1 101 ? -20.504 34.031 8.246 1.00 34.78 101 TRP A O 1
ATOM 822 N N . GLY A 1 102 ? -20.849 35.513 9.873 1.00 33.02 102 GLY A N 1
ATOM 823 C CA . GLY A 1 102 ? -21.879 34.638 10.421 1.00 36.06 102 GLY A CA 1
ATOM 824 C C . GLY A 1 102 ? -21.359 33.530 11.332 1.00 35.46 102 GLY A C 1
ATOM 825 O O . GLY A 1 102 ? -22.161 32.799 11.923 1.00 37.51 102 GLY A O 1
ATOM 826 N N . SER A 1 103 ? -20.044 33.347 11.418 1.00 32.94 103 SER A N 1
ATOM 827 C CA . SER A 1 103 ? -19.491 32.374 12.351 1.00 31.90 103 SER A CA 1
ATOM 828 C C . SER A 1 103 ? -19.468 33.144 13.698 1.00 30.74 103 SER A C 1
ATOM 829 O O . SER A 1 103 ? -19.807 34.321 13.750 1.00 30.46 103 SER A O 1
ATOM 832 N N . PRO A 1 104 ? -19.086 32.482 14.795 1.00 30.27 104 PRO A N 1
ATOM 833 C CA . PRO A 1 104 ? -19.044 33.205 16.075 1.00 28.69 104 PRO A CA 1
ATOM 834 C C . PRO A 1 104 ? -17.784 34.080 16.215 1.00 27.47 104 PRO A C 1
ATOM 835 O O . PRO A 1 104 ? -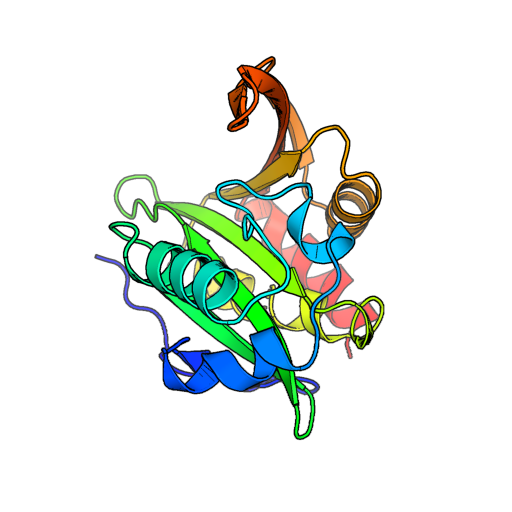17.603 34.738 17.232 1.00 26.84 104 PRO A O 1
ATOM 839 N N . ALA A 1 105 ? -16.920 34.104 15.199 1.00 26.60 105 ALA A N 1
ATOM 840 C CA . ALA A 1 105 ? -15.642 34.802 15.335 1.00 26.77 105 ALA A CA 1
ATOM 841 C C . ALA A 1 105 ? -15.677 36.264 15.724 1.00 25.64 105 ALA A C 1
ATOM 842 O O . ALA A 1 105 ? -14.959 36.692 16.644 1.00 25.50 105 ALA A O 1
ATOM 844 N N . ASN A 1 106 ? -16.485 37.030 14.996 1.00 25.35 106 ASN A N 1
ATOM 845 C CA . ASN A 1 106 ? -16.594 38.465 15.227 1.00 25.87 106 ASN A CA 1
ATOM 846 C C . ASN A 1 106 ? -17.093 38.723 16.650 1.00 25.22 106 ASN A C 1
ATOM 847 O O . ASN A 1 106 ? -16.490 39.477 17.419 1.00 23.18 106 ASN A O 1
ATOM 852 N N . LYS A 1 107 ? -18.195 38.084 17.014 1.00 23.98 107 LYS A N 1
ATOM 853 C CA . LYS A 1 107 ? -18.716 38.312 18.364 1.00 25.19 107 LYS A CA 1
ATOM 854 C C . LYS A 1 107 ? -17.766 37.913 19.469 1.00 23.77 107 LYS A C 1
ATOM 855 O O . LYS A 1 107 ? -17.648 38.626 20.468 1.00 23.09 107 LYS A O 1
ATOM 861 N N . GLU A 1 108 ? -17.101 36.769 19.341 1.00 22.48 108 GLU A N 1
ATOM 862 C CA . GLU A 1 108 ? -16.220 36.391 20.438 1.00 21.75 108 GLU A CA 1
ATOM 863 C C . GLU A 1 108 ? -14.977 37.271 20.477 1.00 22.43 108 GLU A C 1
ATOM 864 O O . GLU A 1 108 ? -14.486 37.557 21.554 1.00 21.15 108 GLU A O 1
ATOM 870 N N . ALA A 1 109 ? -14.491 37.720 19.309 1.00 21.87 109 ALA A N 1
ATOM 871 C CA . ALA A 1 109 ? -13.324 38.610 19.318 1.00 22.14 109 ALA A CA 1
ATOM 872 C C . ALA A 1 109 ? -13.717 39.870 20.085 1.00 21.77 109 ALA A C 1
ATOM 873 O O . ALA A 1 109 ? -12.968 40.325 20.952 1.00 21.46 109 ALA A O 1
ATOM 875 N N . LYS A 1 110 ? -14.876 40.444 19.751 1.00 21.33 110 LYS A N 1
ATOM 876 C CA . LYS A 1 110 ? -15.329 41.638 20.482 1.00 21.75 110 LYS A CA 1
ATOM 877 C C . LYS A 1 110 ? -15.520 41.353 21.964 1.00 23.56 110 LYS A C 1
ATOM 878 O O . LYS A 1 110 ? -15.143 42.136 22.830 1.00 23.55 110 LYS A O 1
ATOM 897 N N . LEU A 1 112 ? -14.033 39.263 23.903 1.00 22.36 112 LEU A N 1
ATOM 898 C CA . LEU A 1 112 ? -12.758 39.189 24.586 1.00 22.14 112 LEU A CA 1
ATOM 899 C C . LEU A 1 112 ? -12.126 40.538 24.795 1.00 20.82 112 LEU A C 1
ATOM 900 O O . LEU A 1 112 ? -11.634 40.818 25.882 1.00 20.49 112 LEU A O 1
ATOM 905 N N . LEU A 1 113 ? -12.135 41.379 23.754 1.00 21.41 113 LEU A N 1
ATOM 906 C CA . LEU A 1 113 ? -11.547 42.714 23.888 1.00 21.92 113 LEU A CA 1
ATOM 907 C C . LEU A 1 113 ? -12.383 43.637 24.777 1.00 21.68 113 LEU A C 1
ATOM 908 O O . LEU A 1 113 ? -11.821 44.386 25.588 1.00 21.72 113 LEU A O 1
ATOM 913 N N . LEU A 1 114 ? -13.714 43.589 24.636 1.00 20.83 114 LEU A N 1
ATOM 914 C CA . LEU A 1 114 ? -14.569 44.441 25.464 1.00 21.86 114 LEU A CA 1
ATOM 915 C C . LEU A 1 114 ? -14.406 44.075 26.931 1.00 22.13 114 LEU A C 1
ATOM 916 O O . LEU A 1 114 ? -14.372 44.942 27.794 1.00 21.21 114 LEU A O 1
ATOM 921 N N . ARG A 1 115 ? -14.282 42.790 27.218 1.00 22.60 115 ARG A N 1
ATOM 922 C CA . ARG A 1 115 ? -14.122 42.374 28.611 1.00 24.67 115 ARG A CA 1
ATOM 923 C C . ARG A 1 115 ? -12.820 42.941 29.197 1.00 23.43 115 ARG A C 1
ATOM 924 O O . ARG A 1 115 ? -12.786 43.463 30.310 1.00 23.90 115 ARG A O 1
ATOM 932 N N . HIS A 1 116 ? -11.741 42.878 28.429 1.00 21.84 116 HIS A N 1
ATOM 933 C CA . HIS A 1 116 ? -10.497 43.388 28.935 1.00 22.69 116 HIS A CA 1
ATOM 934 C C . HIS A 1 116 ? -10.634 44.919 29.088 1.00 21.58 116 HIS A C 1
ATOM 935 O O . HIS A 1 116 ? -10.244 45.515 30.089 1.00 21.36 116 HIS A O 1
ATOM 942 N N . ALA A 1 117 ? -11.194 45.569 28.082 1.00 20.28 117 ALA A N 1
ATOM 943 C CA . ALA A 1 117 ? -11.284 47.017 28.179 1.00 19.25 117 ALA A CA 1
ATOM 944 C C . ALA A 1 117 ? -12.079 47.510 29.394 1.00 20.15 117 ALA A C 1
ATOM 945 O O . ALA A 1 117 ? -11.630 48.385 30.116 1.00 20.62 117 ALA A O 1
ATOM 947 N N . PHE A 1 118 ? -13.265 46.954 29.573 1.00 20.97 118 PHE A N 1
ATOM 948 C CA . PHE A 1 118 ? -14.131 47.394 30.665 1.00 20.23 118 PHE A CA 1
ATOM 949 C C . PHE A 1 118 ? -13.774 46.818 32.025 1.00 22.68 118 PHE A C 1
ATOM 950 O O . PHE A 1 118 ? -13.741 47.549 33.033 1.00 23.00 118 PHE A O 1
ATOM 958 N N . GLU A 1 119 ? -13.506 45.526 32.062 1.00 21.93 119 GLU A N 1
ATOM 959 C CA . GLU A 1 119 ? -13.246 44.896 33.352 1.00 24.01 119 GLU A CA 1
ATOM 960 C C . GLU A 1 119 ? -11.839 45.000 33.914 1.00 25.87 119 GLU A C 1
ATOM 961 O O . GLU A 1 119 ? -11.639 44.989 35.140 1.00 26.79 119 GLU A O 1
ATOM 967 N N . VAL A 1 120 ? -10.852 45.136 33.051 1.00 24.27 120 VAL A N 1
ATOM 968 C CA . VAL A 1 120 ? -9.468 45.187 33.503 1.00 24.04 120 VAL A CA 1
ATOM 969 C C . VAL A 1 120 ? -8.920 46.583 33.373 1.00 23.87 120 VAL A C 1
ATOM 970 O O . VAL A 1 120 ? -8.368 47.132 34.326 1.00 25.97 120 VAL A O 1
ATOM 974 N N . LEU A 1 121 ? -9.106 47.226 32.217 1.00 22.21 121 LEU A N 1
ATOM 975 C CA . LEU A 1 121 ? -8.580 48.564 32.079 1.00 20.90 121 LEU A CA 1
ATOM 976 C C . LEU A 1 121 ? -9.531 49.650 32.606 1.00 22.32 121 LEU A C 1
ATOM 977 O O . LEU A 1 121 ? -9.165 50.800 32.641 1.00 24.43 121 LEU A O 1
ATOM 982 N N . ARG A 1 122 ? -10.750 49.264 32.969 1.00 22.73 122 ARG A N 1
ATOM 983 C CA . ARG A 1 122 ? -11.736 50.216 33.500 1.00 25.71 122 ARG A CA 1
ATOM 984 C C . ARG A 1 122 ? -12.066 51.350 32.527 1.00 24.03 122 ARG A C 1
ATOM 985 O O . ARG A 1 122 ? -12.244 52.526 32.898 1.00 24.16 122 ARG A O 1
ATOM 993 N N . ALA A 1 123 ? -12.136 50.993 31.252 1.00 22.63 123 ALA A N 1
ATOM 994 C CA . ALA A 1 123 ? -12.522 51.971 30.237 1.00 22.29 123 ALA A CA 1
ATOM 995 C C . ALA A 1 123 ? -13.952 52.418 30.536 1.00 22.12 123 ALA A C 1
ATOM 996 O O . ALA A 1 123 ? -14.776 51.630 31.003 1.00 23.75 123 ALA A O 1
ATOM 998 N N . GLU A 1 124 ? -14.257 53.678 30.260 1.00 20.00 124 GLU A N 1
ATOM 999 C CA . GLU A 1 124 ? -15.594 54.188 30.439 1.00 21.15 124 GLU A CA 1
ATOM 1000 C C . GLU A 1 124 ? -16.344 54.138 29.109 1.00 20.71 124 GLU A C 1
ATOM 1001 O O . GLU A 1 124 ? -17.563 54.003 29.070 1.00 22.47 124 GLU A O 1
ATOM 1007 N N . ARG A 1 125 ? -15.601 54.267 28.008 1.00 20.21 125 ARG A N 1
ATOM 1008 C CA . ARG A 1 125 ? -16.247 54.316 26.703 1.00 19.86 125 ARG A CA 1
ATOM 1009 C C . ARG A 1 125 ? -15.516 53.542 25.639 1.00 19.63 125 ARG A C 1
ATOM 1010 O O . ARG A 1 125 ? -14.295 53.713 25.489 1.00 20.06 125 ARG A O 1
ATOM 1018 N N . VAL A 1 126 ? -16.242 52.682 24.929 1.00 19.04 126 VAL A N 1
ATOM 1019 C CA . VAL A 1 126 ? -15.643 52.013 23.763 1.00 18.44 126 VAL A CA 1
ATOM 1020 C C . VAL A 1 126 ? -16.489 52.438 22.566 1.00 19.88 126 VAL A C 1
ATOM 1021 O O . VAL A 1 126 ? -17.728 52.250 22.539 1.00 18.97 126 VAL A O 1
ATOM 1025 N N . GLN A 1 127 ? -15.844 53.017 21.555 1.00 20.43 127 GLN A N 1
ATOM 1026 C CA . GLN A 1 127 ? -16.654 53.431 20.406 1.00 20.98 127 GLN A CA 1
ATOM 1027 C C . GLN A 1 127 ? -16.367 52.580 19.181 1.00 20.86 127 GLN A C 1
ATOM 1028 O O . GLN A 1 127 ? -15.341 51.897 19.140 1.00 20.70 127 GLN A O 1
ATOM 1034 N N . PHE A 1 128 ? -17.315 52.565 18.256 1.00 21.08 128 PHE A N 1
ATOM 1035 C CA . PHE A 1 128 ? -17.202 51.841 16.993 1.00 21.24 128 PHE A CA 1
ATOM 1036 C C . PHE A 1 128 ? -17.570 52.847 15.919 1.00 21.91 128 PHE A C 1
ATOM 1037 O O . PHE A 1 128 ? -18.417 53.708 16.127 1.00 21.03 128 PHE A O 1
ATOM 1045 N N . LYS A 1 129 ? -16.956 52.733 14.756 1.00 22.21 129 LYS A N 1
ATOM 1046 C CA . LYS A 1 129 ? -17.282 53.666 13.697 1.00 24.31 129 LYS A CA 1
ATOM 1047 C C . LYS A 1 129 ? -17.477 52.850 12.428 1.00 25.75 129 LYS A C 1
ATOM 1048 O O . LYS A 1 129 ? -16.615 52.050 12.082 1.00 27.51 129 LYS A O 1
ATOM 1054 N N . VAL A 1 130 ? -18.603 53.010 11.751 1.00 24.32 130 VAL A N 1
ATOM 1055 C CA . VAL A 1 130 ? -18.815 52.247 10.532 1.00 26.21 130 VAL A CA 1
ATOM 1056 C C . VAL A 1 130 ? -19.392 53.101 9.427 1.00 24.82 130 VAL A C 1
ATOM 1057 O O . VAL A 1 130 ? -20.113 54.046 9.667 1.00 22.71 130 VAL A O 1
ATOM 1061 N N . ASP A 1 131 ? -19.089 52.719 8.201 1.00 24.22 131 ASP A N 1
ATOM 1062 C CA . ASP A 1 131 ? -19.593 53.455 7.042 1.00 25.05 131 ASP A CA 1
ATOM 1063 C C . ASP A 1 131 ? -21.108 53.409 7.047 1.00 25.53 131 ASP A C 1
ATOM 1064 O O . ASP A 1 131 ? -21.719 52.370 7.329 1.00 25.46 131 ASP A O 1
ATOM 1069 N N . LEU A 1 132 ? -21.736 54.542 6.751 1.00 24.09 132 LEU A N 1
ATOM 1070 C CA . LEU A 1 132 ? -23.190 54.601 6.702 1.00 25.23 132 LEU A CA 1
ATOM 1071 C C . LEU A 1 132 ? -23.712 53.594 5.666 1.00 26.65 132 LEU A C 1
ATOM 1072 O O . LEU A 1 132 ? -24.853 53.165 5.749 1.00 27.12 132 LEU A O 1
ATOM 1077 N N . ARG A 1 133 ? -22.874 53.224 4.704 1.00 27.26 133 ARG A N 1
ATOM 1078 C CA . ARG A 1 133 ? -23.313 52.268 3.691 1.00 29.60 133 ARG A CA 1
ATOM 1079 C C . ARG A 1 133 ? -23.166 50.816 4.145 1.00 30.17 133 ARG A C 1
ATOM 1080 O O . ARG A 1 133 ? -23.699 49.912 3.485 1.00 30.29 133 ARG A O 1
ATOM 1088 N N . ASN A 1 134 ? -22.439 50.582 5.240 1.00 28.08 134 ASN A N 1
ATOM 1089 C CA . ASN A 1 134 ? -22.210 49.219 5.749 1.00 26.17 134 ASN A CA 1
ATOM 1090 C C . ASN A 1 134 ? -23.402 48.779 6.622 1.00 26.50 134 ASN A C 1
ATOM 1091 O O . ASN A 1 134 ? -23.363 48.836 7.859 1.00 25.16 134 ASN A O 1
ATOM 1096 N N . GLU A 1 135 ? -24.476 48.357 5.966 1.00 27.91 135 GLU A N 1
ATOM 1097 C CA . GLU A 1 135 ? -25.671 47.923 6.672 1.00 30.72 135 GLU A CA 1
ATOM 1098 C C . GLU A 1 135 ? -25.400 46.730 7.568 1.00 29.43 135 GLU A C 1
ATOM 1099 O O . GLU A 1 135 ? -25.886 46.669 8.674 1.00 30.33 135 GLU A O 1
ATOM 1105 N N . ARG A 1 136 ? -24.633 45.778 7.060 1.00 29.38 136 ARG A N 1
ATOM 1106 C CA . ARG A 1 136 ? -24.323 44.550 7.778 1.00 29.87 136 ARG A CA 1
ATOM 1107 C C . ARG A 1 136 ? -23.724 44.860 9.145 1.00 29.19 136 ARG A C 1
ATOM 1108 O O . ARG A 1 136 ? -24.145 44.315 10.168 1.00 27.38 136 ARG A O 1
ATOM 1116 N N . SER A 1 137 ? -22.742 45.756 9.173 1.00 28.14 137 SER A N 1
ATOM 1117 C CA . SER A 1 137 ? -22.121 46.054 10.442 1.00 25.97 137 SER A CA 1
ATOM 1118 C C . SER A 1 137 ? -22.988 46.861 11.370 1.00 25.20 137 SER A C 1
ATOM 1119 O O . SER A 1 137 ? -22.876 46.725 12.594 1.00 24.91 137 SER A O 1
ATOM 1122 N N . GLN A 1 138 ? -23.850 47.712 10.815 1.00 25.15 138 GLN A N 1
ATOM 1123 C CA . GLN A 1 138 ? -24.738 48.492 11.669 1.00 24.84 138 GLN A CA 1
ATOM 1124 C C . GLN A 1 138 ? -25.707 47.510 12.324 1.00 25.78 138 GLN A C 1
ATOM 1125 O O . GLN A 1 138 ? -26.008 47.616 13.502 1.00 25.15 138 GLN A O 1
ATOM 1131 N N . ARG A 1 139 ? -26.178 46.531 11.568 1.00 27.59 139 ARG A N 1
ATOM 1132 C CA . ARG A 1 139 ? -27.074 45.556 12.198 1.00 29.01 139 ARG A CA 1
ATOM 1133 C C . ARG A 1 139 ? -26.342 44.758 13.269 1.00 27.60 139 ARG A C 1
ATOM 1134 O O . ARG A 1 139 ? -26.902 44.468 14.327 1.00 28.97 139 ARG A O 1
ATOM 1142 N N . ALA A 1 140 ? -25.075 44.429 13.023 1.00 26.58 140 ALA A N 1
ATOM 1143 C CA . ALA A 1 140 ? -24.307 43.673 14.013 1.00 26.70 140 ALA A CA 1
ATOM 1144 C C . ALA A 1 140 ? -24.155 44.491 15.315 1.00 27.25 140 ALA A C 1
ATOM 1145 O O . ALA A 1 140 ? -24.265 43.954 16.425 1.00 25.71 140 ALA A O 1
ATOM 1147 N N . LEU A 1 141 ? -23.879 45.793 15.188 1.00 25.71 141 LEU A N 1
ATOM 1148 C CA . LEU A 1 141 ? -23.711 46.620 16.388 1.00 26.62 141 LEU A CA 1
ATOM 1149 C C . LEU A 1 141 ? -25.040 46.835 17.102 1.00 28.28 141 LEU A C 1
ATOM 1150 O O . LEU A 1 141 ? -25.065 46.973 18.317 1.00 27.36 141 LEU A O 1
ATOM 1155 N N . GLU A 1 142 ? -26.128 46.889 16.340 1.00 29.26 142 GLU A N 1
ATOM 1156 C CA . GLU A 1 142 ? -27.441 47.050 16.958 1.00 31.84 142 GLU A CA 1
ATOM 1157 C C . GLU A 1 142 ? -27.692 45.801 17.786 1.00 31.49 142 GLU A C 1
ATOM 1158 O O . GLU A 1 142 ? -28.132 45.884 18.924 1.00 32.57 142 GLU A O 1
ATOM 1164 N N . ALA A 1 143 ? -27.396 44.639 17.204 1.00 32.03 143 ALA A N 1
ATOM 1165 C CA . ALA A 1 143 ? -27.583 43.373 17.907 1.00 31.92 143 ALA A CA 1
ATOM 1166 C C . ALA A 1 143 ? -26.703 43.302 19.150 1.00 31.67 143 ALA A C 1
ATOM 1167 O O . ALA A 1 143 ? -27.079 42.719 20.176 1.00 31.09 143 ALA A O 1
ATOM 1169 N N . LEU A 1 144 ? -25.516 43.889 19.059 1.00 29.55 144 LEU A N 1
ATOM 1170 C CA . LEU A 1 144 ? -24.581 43.897 20.190 1.00 28.92 144 LEU A CA 1
ATOM 1171 C C . LEU A 1 144 ? -25.151 44.725 21.335 1.00 27.47 144 LEU A C 1
ATOM 1172 O O . LEU A 1 144 ? -24.906 44.453 22.521 1.00 27.10 144 LEU A O 1
ATOM 1177 N N . GLY A 1 145 ? -25.887 45.763 20.969 1.00 26.18 145 GLY A N 1
ATOM 1178 C CA . GLY A 1 145 ? -26.472 46.640 21.961 1.00 26.11 145 GLY A CA 1
ATOM 1179 C C . GLY A 1 145 ? -25.756 47.983 22.023 1.00 26.00 145 GLY A C 1
ATOM 1180 O O . GLY A 1 145 ? -26.039 48.806 22.891 1.00 26.27 145 GLY A O 1
ATOM 1181 N N . ALA A 1 146 ? -24.831 48.224 21.088 1.00 25.29 146 ALA A N 1
ATOM 1182 C CA . ALA A 1 146 ? -24.149 49.517 21.102 1.00 25.84 146 ALA A CA 1
ATOM 1183 C C . ALA A 1 146 ? -25.171 50.588 20.745 1.00 25.09 146 ALA A C 1
ATOM 1184 O O . ALA A 1 146 ? -26.107 50.344 19.978 1.00 25.91 146 ALA A O 1
ATOM 1186 N N . VAL A 1 147 ? -24.963 51.781 21.277 1.00 23.17 147 VAL A N 1
ATOM 1187 C CA . VAL A 1 147 ? -25.849 52.916 21.080 1.00 24.60 147 VAL A CA 1
ATOM 1188 C C . VAL A 1 147 ? -25.412 53.748 19.892 1.00 23.64 147 VAL A C 1
ATOM 1189 O O . VAL A 1 147 ? -24.254 54.147 19.809 1.00 22.21 147 VAL A O 1
ATOM 1193 N N . ARG A 1 148 ? -26.336 53.984 18.957 1.00 23.07 148 ARG A N 1
ATOM 1194 C CA . ARG A 1 148 ?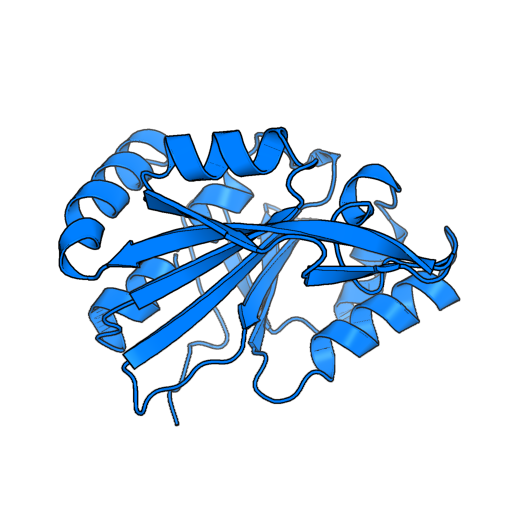 -26.025 54.786 17.774 1.00 23.28 148 ARG A CA 1
ATOM 1195 C C . ARG A 1 148 ? -26.042 56.232 18.219 1.00 24.46 148 ARG A C 1
ATOM 1196 O O . ARG A 1 148 ? -27.101 56.763 18.600 1.00 26.15 148 ARG A O 1
ATOM 1204 N N . GLU A 1 149 ? -24.891 56.892 18.185 1.00 21.90 149 GLU A N 1
ATOM 1205 C CA . GLU A 1 149 ? -24.861 58.275 18.651 1.00 21.95 149 GLU A CA 1
ATOM 1206 C C . GLU A 1 149 ? -25.140 59.282 17.567 1.00 22.79 149 GLU A C 1
ATOM 1207 O O . GLU A 1 149 ? -25.657 60.383 17.841 1.00 24.62 149 GLU A O 1
ATOM 1213 N N . GLY A 1 150 ? -24.754 58.944 16.347 1.00 24.26 150 GLY A N 1
ATOM 1214 C CA . GLY A 1 150 ? -25.004 59.866 15.249 1.00 25.17 150 GLY A CA 1
ATOM 1215 C C . GLY A 1 150 ? -24.165 59.584 14.031 1.00 25.14 150 GLY A C 1
ATOM 1216 O O . GLY A 1 150 ? -23.419 58.601 13.971 1.00 25.12 150 GLY A O 1
ATOM 1217 N N . VAL A 1 151 ? -24.286 60.466 13.041 1.00 24.85 151 VAL A N 1
ATOM 1218 C CA . VAL A 1 151 ? -23.560 60.290 11.797 1.00 23.90 151 VAL A CA 1
ATOM 1219 C C . VAL A 1 151 ? -22.675 61.492 11.523 1.00 22.93 151 VAL A C 1
ATOM 1220 O O . VAL A 1 151 ? -23.162 62.621 11.470 1.00 23.40 151 VAL A O 1
ATOM 1224 N N . LEU A 1 152 ? -21.387 61.221 11.396 1.00 21.84 152 LEU A N 1
ATOM 1225 C CA . LEU A 1 152 ? -20.390 62.206 11.076 1.00 20.74 152 LEU A CA 1
ATOM 1226 C C . LEU A 1 152 ? -20.445 62.279 9.560 1.00 21.76 152 LEU A C 1
ATOM 1227 O O . LEU A 1 152 ? -19.908 61.406 8.854 1.00 20.41 152 LEU A O 1
ATOM 1232 N N . ARG A 1 153 ? -21.077 63.328 9.053 1.00 21.23 153 ARG A N 1
ATOM 1233 C CA . ARG A 1 153 ? -21.244 63.479 7.619 1.00 21.29 153 ARG A CA 1
ATOM 1234 C C . ARG A 1 153 ? -19.966 63.819 6.864 1.00 22.36 153 ARG A C 1
ATOM 1235 O O . ARG A 1 153 ? -19.232 64.707 7.272 1.00 20.27 153 ARG A O 1
ATOM 1243 N N . LYS A 1 154 ? -19.726 63.118 5.753 1.00 21.96 1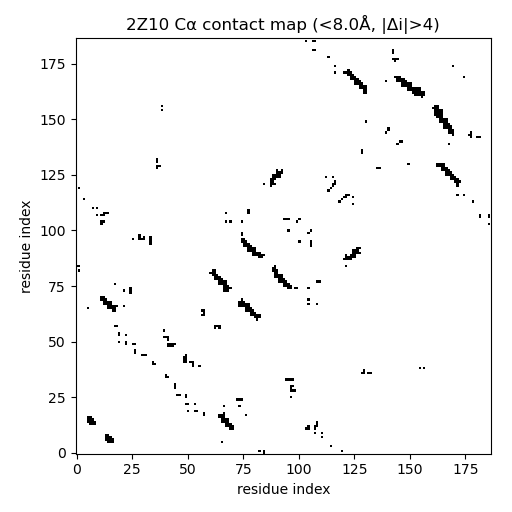54 LYS A N 1
ATOM 1244 C CA . LYS A 1 154 ? -18.507 63.334 4.952 1.00 23.79 154 LYS A CA 1
ATOM 1245 C C . LYS A 1 154 ? -17.259 63.334 5.839 1.00 23.65 154 LYS A C 1
ATOM 1246 O O . LYS A 1 154 ? -16.405 64.213 5.769 1.00 24.31 154 LYS A O 1
ATOM 1252 N N . ASN A 1 155 ? -17.131 62.295 6.647 1.00 22.36 155 ASN A N 1
ATOM 1253 C CA . ASN A 1 155 ? -16.038 62.191 7.600 1.00 24.50 155 ASN A CA 1
ATOM 1254 C C . ASN A 1 155 ? -14.761 61.544 7.062 1.00 24.02 155 ASN A C 1
ATOM 1255 O O . ASN A 1 155 ? -13.726 61.584 7.712 1.00 24.28 155 ASN A O 1
ATOM 1260 N N . ARG A 1 156 ? -14.836 60.953 5.867 1.00 23.57 156 ARG A N 1
ATOM 1261 C CA . ARG A 1 156 ? -13.669 60.364 5.231 1.00 25.55 156 ARG A CA 1
ATOM 1262 C C . ARG A 1 156 ? -13.773 60.546 3.738 1.00 25.43 156 ARG A C 1
ATOM 1263 O O . ARG A 1 156 ? -14.884 60.576 3.170 1.00 26.42 156 ARG A O 1
ATOM 1271 N N . ARG A 1 157 ? -12.607 60.665 3.123 1.00 26.13 157 ARG A N 1
ATOM 1272 C CA . ARG A 1 157 ? -12.513 60.805 1.678 1.00 29.00 157 ARG A CA 1
ATOM 1273 C C . ARG A 1 157 ? -11.814 59.584 1.093 1.00 31.72 157 ARG A C 1
ATOM 1274 O O . ARG A 1 157 ? -10.796 59.137 1.632 1.00 32.27 157 ARG A O 1
ATOM 1282 N N . LEU A 1 158 ? -12.354 59.069 -0.012 1.00 33.48 158 LEU A N 1
ATOM 1283 C CA . LEU A 1 158 ? -11.762 57.928 -0.708 1.00 35.49 158 LEU A CA 1
ATOM 1284 C C . LEU A 1 158 ? -10.755 58.398 -1.758 1.00 37.24 158 LEU A C 1
ATOM 1285 O O . LEU A 1 158 ? -10.728 59.576 -2.144 1.00 36.12 158 LEU A O 1
ATOM 1290 N N . PRO A 1 159 ? -9.926 57.472 -2.256 1.00 37.72 159 PRO A N 1
ATOM 1291 C CA . PRO A 1 159 ? -8.907 57.784 -3.270 1.00 39.50 159 PRO A CA 1
ATOM 1292 C C . PRO A 1 159 ? -9.460 58.498 -4.505 1.00 40.17 159 PRO A C 1
ATOM 1293 O O . PRO A 1 159 ? -8.797 59.371 -5.080 1.00 41.31 159 PRO A O 1
ATOM 1297 N N . ASP A 1 160 ? -10.668 58.128 -4.909 1.00 39.85 160 ASP A N 1
ATOM 1298 C CA . ASP A 1 160 ? -11.290 58.734 -6.079 1.00 40.52 160 ASP A CA 1
ATOM 1299 C C . ASP A 1 160 ? -11.881 60.087 -5.759 1.00 39.42 160 ASP A C 1
ATOM 1300 O O . ASP A 1 160 ? -12.462 60.730 -6.640 1.00 39.53 160 ASP A O 1
ATOM 1305 N N . GLY A 1 161 ? -11.774 60.496 -4.495 1.00 38.33 161 GLY A N 1
ATOM 1306 C CA . GLY A 1 161 ? -12.288 61.793 -4.092 1.00 35.53 161 GLY A CA 1
ATOM 1307 C C . GLY A 1 161 ? -13.706 61.845 -3.567 1.00 33.49 161 GLY A C 1
ATOM 1308 O O . GLY A 1 161 ? -14.183 62.919 -3.190 1.00 32.90 161 GLY A O 1
ATOM 1309 N N . ALA A 1 162 ? -14.397 60.718 -3.550 1.00 31.44 162 ALA A N 1
ATOM 1310 C CA . ALA A 1 162 ? -15.765 60.720 -3.048 1.00 30.68 162 ALA A CA 1
ATOM 1311 C C . ALA A 1 162 ? -15.678 60.691 -1.535 1.00 29.93 162 ALA A C 1
ATOM 1312 O O . ALA A 1 162 ? -14.671 60.252 -0.987 1.00 30.83 162 ALA A O 1
ATOM 1314 N N . PHE A 1 163 ? -16.733 61.145 -0.877 1.00 29.20 163 PHE A N 1
ATOM 1315 C CA . PHE A 1 163 ? -16.771 61.186 0.587 1.00 28.93 163 PHE A CA 1
ATOM 1316 C C . PHE A 1 163 ? -17.723 60.141 1.172 1.00 30.07 163 PHE A C 1
ATOM 1317 O O . PHE A 1 163 ? -18.686 59.733 0.524 1.00 32.07 163 PHE A O 1
ATOM 1325 N N . ARG A 1 164 ? -17.429 59.690 2.382 1.00 28.51 164 ARG A N 1
ATOM 1326 C CA . ARG A 1 164 ? -18.270 58.720 3.058 1.00 29.42 164 ARG A CA 1
ATOM 1327 C C . ARG A 1 164 ? -18.651 59.274 4.432 1.00 27.21 164 ARG A C 1
ATOM 1328 O O . ARG A 1 164 ? -17.907 60.061 5.009 1.00 26.98 164 ARG A O 1
ATOM 1336 N N . ASP A 1 165 ? -19.814 58.855 4.922 1.00 26.39 165 ASP A N 1
ATOM 1337 C CA . ASP A 1 165 ? -20.326 59.248 6.242 1.00 26.04 165 ASP A CA 1
ATOM 1338 C C . ASP A 1 165 ? -20.036 58.104 7.210 1.00 26.59 165 ASP A C 1
ATOM 1339 O O . ASP A 1 165 ? -20.153 56.913 6.839 1.00 24.90 165 ASP A O 1
ATOM 1344 N N . ASP A 1 166 ? -19.687 58.464 8.446 1.00 24.43 166 ASP A N 1
ATOM 1345 C CA . ASP A 1 166 ? -19.379 57.471 9.484 1.00 25.08 166 ASP A CA 1
ATOM 1346 C C . ASP A 1 166 ? -20.483 57.484 10.556 1.00 26.28 166 ASP A C 1
ATOM 1347 O O . ASP A 1 166 ? -20.849 58.556 11.065 1.00 28.35 166 ASP A O 1
ATOM 1352 N N . VAL A 1 167 ? -21.024 56.310 10.898 1.00 23.26 167 VAL A N 1
ATOM 1353 C CA . VAL A 1 167 ? -22.018 56.229 11.959 1.00 22.95 167 VAL A CA 1
ATOM 1354 C C . VAL A 1 167 ? -21.187 55.914 13.206 1.00 21.87 167 VAL A C 1
ATOM 1355 O O . VAL A 1 167 ? -20.361 54.983 13.184 1.00 22.14 167 VAL A O 1
ATOM 1359 N N . VAL A 1 168 ? -21.388 56.671 14.278 1.00 21.08 168 VAL A N 1
ATOM 1360 C CA . VAL A 1 168 ? -20.636 56.429 15.509 1.00 21.35 168 VAL A CA 1
ATOM 1361 C C . VAL A 1 168 ? -21.514 55.737 16.519 1.00 20.72 168 VAL A C 1
ATOM 1362 O O . VAL A 1 168 ? -22.642 56.178 16.743 1.00 22.34 168 VAL A O 1
ATOM 1366 N N . TYR A 1 169 ? -21.002 54.648 17.114 1.00 21.31 169 TYR A N 1
ATOM 1367 C CA . TYR A 1 169 ? -21.741 53.895 18.135 1.00 22.69 169 TYR A CA 1
ATOM 1368 C C . TYR A 1 169 ? -20.868 53.806 19.359 1.00 22.77 169 TYR A C 1
ATOM 1369 O O . TYR A 1 169 ? -19.670 53.949 19.259 1.00 21.75 169 TYR A O 1
ATOM 1378 N N . SER A 1 170 ? -21.466 53.577 20.528 1.00 20.49 170 SER A N 1
ATOM 1379 C CA . SER A 1 170 ? -20.617 53.347 21.686 1.00 19.66 170 SER A CA 1
ATOM 1380 C C . SER A 1 170 ? -21.297 52.463 22.702 1.00 20.63 170 SER A C 1
ATOM 1381 O O . SER A 1 170 ? -22.525 52.300 22.687 1.00 21.17 170 SER A O 1
ATOM 1384 N N . VAL A 1 171 ? -20.457 51.876 23.539 1.00 20.71 171 VAL A N 1
ATOM 1385 C CA . VAL A 1 171 ? -20.897 51.090 24.689 1.00 20.32 171 VAL A CA 1
ATOM 1386 C C . VAL A 1 171 ? -20.179 51.746 25.856 1.00 20.70 171 VAL A C 1
ATOM 1387 O O . VAL A 1 171 ? -18.941 51.912 25.845 1.00 20.76 171 VAL A O 1
ATOM 1391 N N . LEU A 1 172 ? -20.956 52.150 26.866 1.00 20.59 172 LEU A N 1
ATOM 1392 C CA . LEU A 1 172 ? -20.380 52.753 28.069 1.00 20.97 172 LEU A CA 1
ATOM 1393 C C . LEU A 1 172 ? -20.205 51.653 29.120 1.00 22.16 172 LEU A C 1
ATOM 1394 O O . LEU A 1 172 ? -20.876 50.614 29.071 1.00 22.49 172 LEU A O 1
ATOM 1399 N N . LYS A 1 173 ? -19.314 51.897 30.063 1.00 23.24 173 LYS A N 1
ATOM 1400 C CA . LYS A 1 173 ? -19.041 50.918 31.114 1.00 26.00 173 LYS A CA 1
ATOM 1401 C C . LYS A 1 173 ? -20.331 50.454 31.798 1.00 25.72 173 LYS A C 1
ATOM 1402 O O . LYS A 1 173 ? -20.475 49.274 32.112 1.00 23.69 173 LYS A O 1
ATOM 1408 N N . GLU A 1 174 ? -21.253 51.383 32.023 1.00 26.21 174 GLU A N 1
ATOM 1409 C CA . GLU A 1 174 ? -22.504 51.016 32.694 1.00 27.59 174 GLU A CA 1
ATOM 1410 C C . GLU A 1 174 ? -23.367 50.115 31.854 1.00 26.85 174 GLU A C 1
ATOM 1411 O O . GLU A 1 174 ? -24.248 49.416 32.379 1.00 26.90 174 GLU A O 1
ATOM 1417 N N . GLU A 1 175 ? -23.131 50.134 30.542 1.00 22.96 175 GLU A N 1
ATOM 1418 C CA . GLU A 1 175 ? -23.886 49.325 29.609 1.00 22.60 175 GLU A CA 1
ATOM 1419 C C . GLU A 1 175 ? -23.212 47.973 29.347 1.00 21.67 175 GLU A C 1
ATOM 1420 O O . GLU A 1 175 ? -23.835 47.067 28.789 1.00 21.96 175 GLU A O 1
ATOM 1426 N N . TRP A 1 176 ? -21.957 47.836 29.765 1.00 21.18 176 TRP A N 1
ATOM 1427 C CA . TRP A 1 176 ? -21.243 46.591 29.464 1.00 21.49 176 TRP A CA 1
ATOM 1428 C C . TRP A 1 176 ? -21.913 45.316 30.016 1.00 22.03 176 TRP A C 1
ATOM 1429 O O . TRP A 1 176 ? -22.046 44.338 29.320 1.00 22.81 176 TRP A O 1
ATOM 1440 N N . PRO A 1 177 ? -22.368 45.339 31.270 1.00 22.59 177 PRO A N 1
ATOM 1441 C CA . PRO A 1 177 ? -23.001 44.103 31.768 1.00 22.93 177 PRO A CA 1
ATOM 1442 C C . PRO A 1 177 ? -24.115 43.589 30.872 1.00 22.18 177 PRO A C 1
ATOM 1443 O O . PRO A 1 177 ? -24.188 42.384 30.607 1.00 23.08 177 PRO A O 1
ATOM 1447 N N . GLY A 1 178 ? -24.951 44.501 30.366 1.00 23.64 178 GLY A N 1
ATOM 1448 C CA . GLY A 1 178 ? -26.052 44.117 29.491 1.00 24.44 178 GLY A CA 1
ATOM 1449 C C . GLY A 1 178 ? -25.545 43.565 28.165 1.00 26.18 178 GLY A C 1
ATOM 1450 O O . GLY A 1 178 ? -26.052 42.568 27.609 1.00 25.64 178 GLY A O 1
ATOM 1451 N N . VAL A 1 179 ? -24.532 44.240 27.638 1.00 23.81 179 VAL A N 1
ATOM 1452 C CA . VAL A 1 179 ? -23.944 43.815 26.378 1.00 23.20 179 VAL A CA 1
ATOM 1453 C C . VAL A 1 179 ? -23.272 42.455 26.534 1.00 22.84 179 VAL A C 1
ATOM 1454 O O . VAL A 1 179 ? -23.411 41.599 25.675 1.00 25.34 179 VAL A O 1
ATOM 1458 N N . LYS A 1 180 ? -22.579 42.272 27.648 1.00 23.31 180 LYS A N 1
ATOM 1459 C CA . LYS A 1 180 ? -21.865 41.042 27.955 1.00 26.87 180 LYS A CA 1
ATOM 1460 C C . LYS A 1 180 ? -22.862 39.883 28.033 1.00 28.64 180 LYS A C 1
ATOM 1461 O O . LYS A 1 180 ? -22.609 38.768 27.543 1.00 25.77 180 LYS A O 1
ATOM 1467 N N . ALA A 1 181 ? -24.000 40.166 28.656 1.00 30.26 181 ALA A N 1
ATOM 1468 C CA . ALA A 1 181 ? -25.028 39.130 28.795 1.00 32.83 181 ALA A CA 1
ATOM 1469 C C . ALA A 1 181 ? -25.551 38.674 27.451 1.00 33.38 181 ALA A C 1
ATOM 1470 O O . ALA A 1 181 ? -25.700 37.473 27.236 1.00 35.39 181 ALA A O 1
ATOM 1472 N N . ARG A 1 182 ? -25.851 39.611 26.556 1.00 32.79 182 ARG A N 1
ATOM 1473 C CA . ARG A 1 182 ? -26.363 39.288 25.237 1.00 34.87 182 ARG A CA 1
ATOM 1474 C C . ARG A 1 182 ? -25.311 38.493 24.477 1.00 35.04 182 ARG A C 1
ATOM 1475 O O . ARG A 1 182 ? -25.624 37.488 23.816 1.00 33.01 182 ARG A O 1
ATOM 1483 N N . LEU A 1 183 ? -24.058 38.927 24.577 1.00 32.81 183 LEU A N 1
ATOM 1484 C CA . LEU A 1 183 ? -23.013 38.210 23.861 1.00 32.43 183 LEU A CA 1
ATOM 1485 C C . LEU A 1 183 ? -22.848 36.796 24.394 1.00 32.75 183 LEU A C 1
ATOM 1486 O O . LEU A 1 183 ? -22.711 35.866 23.621 1.00 33.69 183 LEU A O 1
ATOM 1491 N N . GLU A 1 184 ? -22.850 36.637 25.708 1.00 33.81 184 GLU A N 1
ATOM 1492 C CA . GLU A 1 184 ? -22.669 35.304 26.269 1.00 35.88 184 GLU A CA 1
ATOM 1493 C C . GLU A 1 184 ? -23.830 34.385 25.873 1.00 37.76 184 GLU A C 1
ATOM 1494 O O . GLU A 1 184 ? -23.621 33.211 25.556 1.00 38.62 184 GLU A O 1
ATOM 1500 N N . ALA A 1 185 ? -25.049 34.912 25.866 1.00 39.17 185 ALA A N 1
ATOM 1501 C CA . ALA A 1 185 ? -26.199 34.091 25.482 1.00 41.31 185 ALA A CA 1
ATOM 1502 C C . ALA A 1 185 ? -26.026 33.608 24.048 1.00 42.97 185 ALA A C 1
ATOM 1503 O O . ALA A 1 185 ? -26.309 32.444 23.734 1.00 42.30 185 ALA A O 1
ATOM 1505 N N . ARG A 1 186 ? -25.550 34.493 23.173 1.00 43.32 186 ARG A N 1
ATOM 1506 C CA . ARG A 1 186 ? -25.359 34.131 21.770 1.00 43.32 186 ARG A CA 1
ATOM 1507 C C . ARG A 1 186 ? -24.148 33.248 21.505 1.00 41.61 186 ARG A C 1
ATOM 1508 O O . ARG A 1 186 ? -24.151 32.482 20.562 1.00 43.26 186 ARG A O 1
ATOM 1516 N N . LEU A 1 187 ? -23.119 33.345 22.333 1.00 39.99 187 LEU A N 1
ATOM 1517 C CA . LEU A 1 187 ? -21.892 32.588 22.122 1.00 39.16 187 LEU A CA 1
ATOM 1518 C C . LEU A 1 187 ? -21.779 31.282 22.865 1.00 40.51 187 LEU A C 1
ATOM 1519 O O . LEU A 1 187 ? -21.228 30.310 22.336 1.00 40.10 187 LEU A O 1
ATOM 1524 N N . TYR A 1 188 ? -22.291 31.265 24.093 1.00 40.55 188 TYR A N 1
ATOM 1525 C CA . TYR A 1 188 ? -22.165 30.101 24.950 1.00 41.26 188 TYR A CA 1
ATOM 1526 C C . TYR A 1 188 ? -23.481 29.442 25.381 1.00 41.75 188 TYR A C 1
ATOM 1527 O O . TYR A 1 188 ? -23.382 28.520 26.217 1.00 43.07 188 TYR A O 1
#

InterPro domains:
  IPR000182 GNAT domain [PF13302] (13-146)
  IPR016181 Acyl-CoA N-acyltransferase [SSF55729] (5-172)

Secondary structure (DSSP, 8-state):
-----S-EE-SSEEEEE--GGGHHHHHHT--HHHHTTSTT--SSSSHHHHHHHHHHHHHSTT-EEEEEEETTEEEEEEEEEEEEGGGTEEEEEEEE-GGGTTSSHHHHH--HHHIIIIIS--SEEEEEEETT-HHHHHHHHHHT-EEEEEEEEEEE-TTS-EEEEEEEEEEGGGHHHHHHHHHHHH-

Organism: Thermus thermophilus (strain ATCC BAA-163 / DSM 7039 / HB27) (NCBI:txid262724)

CATH classification: 3.40.630.30